Protein AF-A0A413Q4B6-F1 (afdb_monomer_lite)

pLDDT: mean 86.23, std 23.21, range [26.55, 98.88]

Radius of gyration: 36.58 Å; chains: 1; bounding box: 76×50×132 Å

InterPro domains:
  IPR048713 Choline-binding repeat [PF21540] (57-67)
  IPR048713 Choline-binding repeat [PF21540] (72-91)
  IPR048713 Choline-binding repeat [PF21540] (94-114)
  IPR048713 Choline-binding repeat [PF21540] (194-213)
  IPR048713 Choline-binding repeat [PF21540] (243-260)
  IPR048713 Choline-binding repeat [PF21540] (262-282)

Structure (mmCIF, N/CA/C/O backbone):
data_AF-A0A413Q4B6-F1
#
_entry.id   AF-A0A413Q4B6-F1
#
loop_
_atom_site.group_PDB
_atom_site.id
_atom_site.type_symbol
_atom_site.label_atom_id
_atom_site.label_alt_id
_atom_site.label_comp_id
_atom_site.label_asym_id
_atom_site.label_entity_id
_atom_site.label_seq_id
_atom_site.pdbx_PDB_ins_code
_atom_site.Cartn_x
_atom_site.Cartn_y
_atom_site.Cartn_z
_atom_site.occupancy
_atom_site.B_iso_or_equiv
_atom_site.auth_seq_id
_atom_site.auth_comp_id
_atom_site.auth_asym_id
_atom_site.auth_atom_id
_atom_site.pdbx_PDB_model_num
ATOM 1 N N . MET A 1 1 ? 44.414 25.202 -2.839 1.00 38.41 1 MET A N 1
ATOM 2 C CA . MET A 1 1 ? 43.078 25.818 -2.681 1.00 38.41 1 MET A CA 1
ATOM 3 C C . MET A 1 1 ? 42.497 26.031 -4.065 1.00 38.41 1 MET A C 1
ATOM 5 O O . MET A 1 1 ? 43.099 26.773 -4.817 1.00 38.41 1 MET A O 1
ATOM 9 N N . ASN A 1 2 ? 41.387 25.381 -4.414 1.00 27.25 2 ASN A N 1
ATOM 10 C CA . ASN A 1 2 ? 40.536 25.815 -5.526 1.00 27.25 2 ASN A CA 1
ATOM 11 C C . ASN A 1 2 ? 39.094 25.419 -5.197 1.00 27.25 2 ASN A C 1
ATOM 13 O O . ASN A 1 2 ? 38.769 24.238 -5.092 1.00 27.25 2 ASN A O 1
ATOM 17 N N . LYS A 1 3 ? 38.270 26.431 -4.914 1.00 31.22 3 LYS A N 1
ATOM 18 C CA . LYS A 1 3 ? 36.862 26.296 -4.532 1.00 31.22 3 LYS A CA 1
ATOM 19 C C . LYS A 1 3 ? 36.025 26.054 -5.790 1.00 31.22 3 LYS A C 1
ATOM 21 O O . LYS A 1 3 ? 36.149 26.801 -6.754 1.00 31.22 3 LYS A O 1
ATOM 2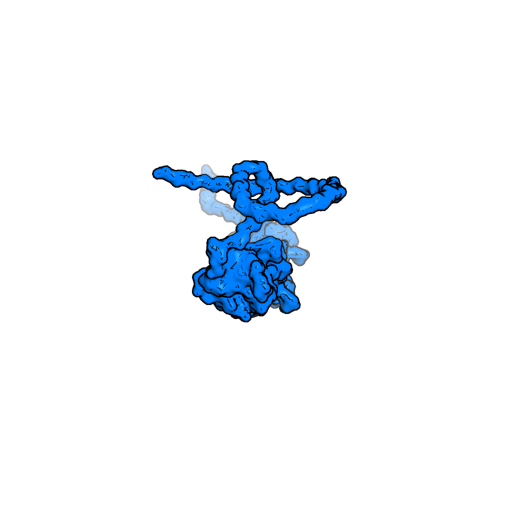6 N N . ARG A 1 4 ? 35.163 25.036 -5.761 1.00 29.28 4 ARG A N 1
ATOM 27 C CA . ARG A 1 4 ? 34.089 24.838 -6.744 1.00 29.28 4 ARG A CA 1
ATOM 28 C C . ARG A 1 4 ? 32.862 25.629 -6.295 1.00 29.28 4 ARG A C 1
ATOM 30 O O . ARG A 1 4 ? 32.462 25.501 -5.141 1.00 29.28 4 ARG A O 1
ATOM 37 N N . TRP A 1 5 ? 32.267 26.400 -7.199 1.00 28.38 5 TRP A N 1
ATOM 38 C CA . TRP A 1 5 ? 30.952 27.009 -7.003 1.00 28.38 5 TRP A CA 1
ATOM 39 C C . TRP A 1 5 ? 29.927 26.293 -7.882 1.00 28.38 5 TRP A C 1
ATOM 41 O O . TRP A 1 5 ? 30.201 25.992 -9.041 1.00 28.38 5 TRP A O 1
ATOM 51 N N . ILE A 1 6 ? 28.765 26.005 -7.299 1.00 32.56 6 ILE A N 1
ATOM 52 C CA . ILE A 1 6 ? 27.570 25.502 -7.979 1.00 32.56 6 ILE A CA 1
ATOM 53 C C . ILE A 1 6 ? 26.684 26.721 -8.237 1.00 32.56 6 ILE A C 1
ATOM 55 O O . ILE A 1 6 ? 26.381 27.451 -7.294 1.00 32.56 6 ILE A O 1
ATOM 59 N N . VAL A 1 7 ? 26.273 26.940 -9.486 1.00 27.36 7 VAL A N 1
ATOM 60 C CA . VAL A 1 7 ? 25.291 27.972 -9.847 1.00 27.36 7 VAL A CA 1
ATOM 61 C C . VAL A 1 7 ? 24.029 27.270 -10.337 1.00 27.36 7 VAL A C 1
ATOM 63 O O . VAL A 1 7 ? 24.079 26.482 -11.278 1.00 27.36 7 VAL A O 1
ATOM 66 N N . PHE A 1 8 ? 22.906 27.537 -9.671 1.00 27.73 8 PHE A N 1
ATOM 67 C CA . PHE A 1 8 ? 21.570 27.173 -10.135 1.00 27.73 8 PHE A CA 1
ATOM 68 C C . PHE A 1 8 ? 21.060 28.275 -11.066 1.00 27.73 8 PHE A C 1
ATOM 70 O O . PHE A 1 8 ? 21.105 29.446 -10.692 1.00 27.73 8 PHE A O 1
ATOM 77 N N . VAL A 1 9 ? 20.540 27.914 -12.241 1.00 27.69 9 VAL A N 1
ATOM 78 C CA . VAL A 1 9 ? 19.841 28.853 -13.129 1.00 27.69 9 VAL A CA 1
ATOM 79 C C . VAL A 1 9 ? 18.392 28.402 -13.282 1.00 27.69 9 VAL A C 1
ATOM 81 O O . VAL A 1 9 ? 18.112 27.268 -13.665 1.00 27.69 9 VAL A O 1
ATOM 84 N N . VAL A 1 10 ? 17.480 29.304 -12.926 1.00 27.55 10 VAL A N 1
ATOM 85 C CA . VAL A 1 10 ? 16.031 29.194 -13.118 1.00 27.55 10 VAL A CA 1
ATOM 86 C C . VAL A 1 10 ? 15.707 29.737 -14.509 1.00 27.55 10 VAL A C 1
ATOM 88 O O . VAL A 1 10 ? 16.114 30.850 -14.833 1.00 27.55 10 VAL A O 1
ATOM 91 N N . VAL A 1 11 ? 14.989 28.966 -15.329 1.00 30.55 11 VAL A N 1
ATOM 92 C CA . VAL A 1 11 ? 14.626 29.348 -16.704 1.00 30.55 11 VAL A CA 1
ATOM 93 C C . VAL A 1 11 ? 13.214 29.936 -16.731 1.00 30.55 11 VAL A C 1
ATOM 95 O O . VAL A 1 11 ? 12.270 29.299 -16.265 1.00 30.55 11 VAL A O 1
ATOM 98 N N . PHE A 1 12 ? 13.067 31.126 -17.317 1.00 26.55 12 PHE A N 1
ATOM 99 C CA . PHE A 1 12 ? 11.786 31.676 -17.770 1.00 26.55 12 PHE A CA 1
ATOM 100 C C . PHE A 1 12 ? 11.726 31.607 -19.300 1.00 26.55 12 PHE A C 1
ATOM 102 O O . PHE A 1 12 ? 12.703 31.936 -19.968 1.00 26.55 12 PHE A O 1
ATOM 109 N N . PHE A 1 13 ? 10.583 31.193 -19.850 1.00 29.48 13 PHE A N 1
ATOM 110 C CA . PHE A 1 13 ? 10.337 31.183 -21.293 1.00 29.48 13 PHE A CA 1
ATOM 111 C C . PHE A 1 13 ? 9.572 32.433 -21.722 1.00 29.48 13 PHE A C 1
ATOM 113 O O . PHE A 1 13 ? 8.545 32.761 -21.126 1.00 29.48 13 PHE A O 1
ATOM 120 N N . THR A 1 14 ? 10.004 33.042 -22.826 1.00 28.02 14 THR A N 1
ATOM 121 C CA . THR A 1 14 ? 9.194 33.992 -23.595 1.00 28.02 14 THR A CA 1
ATOM 122 C C . THR A 1 14 ? 9.121 33.504 -25.039 1.00 28.02 14 THR A C 1
ATOM 124 O O . THR A 1 14 ? 10.144 33.224 -25.658 1.00 28.02 14 THR A O 1
ATOM 127 N N . VAL A 1 15 ? 7.902 33.367 -25.561 1.00 32.03 15 VAL A N 1
ATOM 128 C CA . VAL A 1 15 ? 7.618 32.954 -26.944 1.00 32.03 15 VAL A CA 1
ATOM 129 C C . VAL A 1 15 ? 7.630 34.191 -27.840 1.00 32.03 15 VAL A C 1
ATOM 131 O O . VAL A 1 15 ? 6.957 35.169 -27.518 1.00 32.03 15 VAL A O 1
ATOM 134 N N . ILE A 1 16 ? 8.329 34.143 -28.978 1.00 30.88 16 ILE A N 1
ATOM 135 C CA . ILE A 1 16 ? 8.226 35.170 -30.027 1.00 30.88 16 ILE A CA 1
ATOM 136 C C . ILE A 1 16 ? 7.862 34.503 -31.363 1.00 30.88 16 ILE A C 1
ATOM 138 O O . ILE A 1 16 ? 8.467 33.512 -31.766 1.00 30.88 16 ILE A O 1
ATOM 142 N N . HIS A 1 17 ? 6.822 35.045 -32.006 1.00 28.20 17 HIS A N 1
ATOM 143 C CA . HIS A 1 17 ? 6.311 34.703 -33.339 1.00 28.20 17 HIS A CA 1
ATOM 144 C C . HIS A 1 17 ? 7.272 35.174 -34.448 1.00 28.20 17 HIS A C 1
ATOM 146 O O . HIS A 1 17 ? 7.808 36.277 -34.366 1.00 28.20 17 HIS A O 1
ATOM 152 N N . MET A 1 18 ? 7.446 34.366 -35.501 1.00 30.42 18 MET A N 1
ATOM 153 C CA . MET A 1 18 ? 8.197 34.729 -36.711 1.00 30.42 18 MET A CA 1
ATOM 154 C C . MET A 1 18 ? 7.274 35.327 -37.772 1.00 30.42 18 MET A C 1
ATOM 156 O O . MET A 1 18 ? 6.282 34.692 -38.116 1.00 30.42 18 MET A O 1
ATOM 160 N N . ASP A 1 19 ? 7.691 36.439 -38.383 1.00 30.66 19 ASP A N 1
ATOM 161 C CA . ASP A 1 19 ? 7.218 36.845 -39.707 1.00 30.66 19 ASP A CA 1
ATOM 162 C C . ASP A 1 19 ? 8.387 37.158 -40.659 1.00 30.66 19 ASP A C 1
ATOM 164 O O . ASP A 1 19 ? 9.203 38.046 -40.430 1.00 30.66 19 ASP A O 1
ATOM 168 N N . SER A 1 20 ? 8.408 36.368 -41.738 1.00 38.34 20 SER A N 1
ATOM 169 C CA . SER A 1 20 ? 8.881 36.583 -43.117 1.00 38.34 20 SER A CA 1
ATOM 170 C C . SER A 1 20 ? 10.172 37.362 -43.423 1.00 38.34 20 SER A C 1
ATOM 172 O O . SER A 1 20 ? 10.242 38.564 -43.197 1.00 38.34 20 SER A O 1
ATOM 174 N N . LEU A 1 21 ? 11.064 36.745 -44.218 1.00 30.12 21 LEU A N 1
ATOM 175 C CA . LEU A 1 21 ? 11.846 37.445 -45.251 1.00 30.12 21 LEU A CA 1
ATOM 176 C C . LEU A 1 21 ? 11.968 36.605 -46.542 1.00 30.12 21 LEU A C 1
ATOM 178 O O . LEU A 1 21 ? 12.197 35.398 -46.511 1.00 30.12 21 LEU A O 1
ATOM 182 N N . LYS A 1 22 ? 11.738 37.289 -47.673 1.00 34.69 22 LYS A N 1
ATOM 183 C CA . LYS A 1 22 ? 11.671 36.814 -49.069 1.00 34.69 22 LYS A CA 1
ATOM 184 C C . LYS A 1 22 ? 13.056 36.699 -49.732 1.00 34.69 22 LYS A C 1
ATOM 186 O O . LYS A 1 22 ? 13.999 37.377 -49.348 1.00 34.69 22 LYS A O 1
ATOM 191 N N . ALA A 1 23 ? 13.100 35.886 -50.790 1.00 38.19 23 ALA A N 1
ATOM 192 C CA . ALA A 1 23 ? 14.244 35.490 -51.618 1.00 38.19 23 ALA A CA 1
ATOM 193 C C . ALA A 1 23 ? 14.738 36.504 -52.684 1.00 38.19 23 ALA A C 1
ATOM 195 O O . ALA A 1 23 ? 13.943 37.301 -53.185 1.00 38.19 23 ALA A O 1
ATOM 196 N N . LYS A 1 24 ? 16.018 36.357 -53.093 1.00 30.56 24 LYS A N 1
ATOM 197 C CA . LYS A 1 24 ? 16.673 36.549 -54.430 1.00 30.56 24 LYS A CA 1
ATOM 198 C C . LYS A 1 24 ? 18.207 36.551 -54.207 1.00 30.56 24 LYS A C 1
ATOM 200 O O . LYS A 1 24 ? 18.614 37.113 -53.204 1.00 30.56 24 LYS A O 1
ATOM 205 N N . GLY A 1 25 ? 19.132 36.017 -55.010 1.00 28.17 25 GLY A N 1
ATOM 206 C CA . GLY A 1 25 ? 19.213 35.441 -56.360 1.00 28.17 25 GLY A CA 1
ATOM 207 C C . GLY A 1 25 ? 20.674 34.964 -56.604 1.00 28.17 25 GLY A C 1
ATOM 208 O O . GLY A 1 25 ? 21.496 35.059 -55.700 1.00 28.17 25 GLY A O 1
ATOM 209 N N . ASP A 1 26 ? 20.953 34.434 -57.795 1.00 29.06 26 ASP A N 1
ATOM 210 C CA . ASP A 1 26 ? 22.011 33.474 -58.185 1.00 29.06 26 ASP A CA 1
ATOM 211 C C . ASP A 1 26 ? 23.521 33.764 -57.956 1.00 29.06 26 ASP A C 1
ATOM 213 O O . ASP A 1 26 ? 23.992 34.890 -58.093 1.00 29.06 26 ASP A O 1
ATOM 217 N N . CYS A 1 27 ? 24.257 32.640 -57.844 1.00 28.52 27 CYS A N 1
ATOM 218 C CA . CYS A 1 27 ? 25.505 32.247 -58.543 1.00 28.52 27 CYS A CA 1
ATOM 219 C C . CYS A 1 27 ? 26.802 32.012 -57.723 1.00 28.52 27 CYS A C 1
ATOM 221 O O . CYS A 1 27 ? 27.195 32.807 -56.880 1.00 28.52 27 CYS A O 1
ATOM 223 N N . GLU A 1 28 ? 27.463 30.908 -58.105 1.00 28.94 28 GLU A N 1
ATOM 224 C CA . GLU A 1 28 ? 28.818 30.398 -57.806 1.00 28.94 28 GLU A CA 1
ATOM 225 C C . GLU A 1 28 ? 29.079 29.637 -56.486 1.00 28.94 28 GLU A C 1
ATOM 227 O O . GLU A 1 28 ? 29.321 30.177 -55.410 1.00 28.94 28 GLU A O 1
ATOM 232 N N . GLN A 1 29 ? 29.115 28.303 -56.626 1.00 39.78 29 GLN A N 1
ATOM 233 C CA . GLN A 1 29 ? 29.762 27.377 -55.700 1.00 39.78 29 GLN A CA 1
ATOM 234 C C . GLN A 1 29 ? 31.286 27.525 -55.791 1.00 39.78 29 GLN A C 1
ATOM 236 O O . GLN A 1 29 ? 31.904 27.036 -56.734 1.00 39.78 29 GLN A O 1
ATOM 241 N N . GLN A 1 30 ? 31.899 28.090 -54.754 1.00 29.19 30 GLN A N 1
ATOM 242 C CA . GLN A 1 30 ? 33.293 27.809 -54.415 1.00 29.19 30 GLN A CA 1
ATOM 243 C C . GLN A 1 30 ? 33.470 27.936 -52.896 1.00 29.19 30 GLN A C 1
ATOM 245 O O . GLN A 1 30 ? 33.759 29.004 -52.365 1.00 29.19 30 GLN A O 1
ATOM 250 N N . VAL A 1 31 ? 33.232 26.840 -52.166 1.00 27.14 31 VAL A N 1
ATOM 251 C CA . VAL A 1 31 ? 33.449 26.798 -50.712 1.00 27.14 31 VAL A CA 1
ATOM 252 C C . VAL A 1 31 ? 34.928 26.526 -50.459 1.00 27.14 31 VAL A C 1
ATOM 254 O O . VAL A 1 31 ? 35.386 25.385 -50.502 1.00 27.14 31 VAL A O 1
ATOM 257 N N . ILE A 1 32 ? 35.675 27.602 -50.219 1.00 28.91 32 ILE A N 1
ATOM 258 C CA . ILE A 1 32 ? 36.987 27.557 -49.577 1.00 28.91 32 ILE A CA 1
ATOM 259 C C . ILE A 1 32 ? 36.748 27.321 -48.081 1.00 28.91 32 ILE A C 1
ATOM 261 O O . ILE A 1 32 ? 36.033 28.071 -47.418 1.00 28.91 32 ILE A O 1
ATOM 265 N N . LEU A 1 33 ? 37.332 26.238 -47.570 1.00 41.84 33 LEU A N 1
ATOM 266 C CA . LEU A 1 33 ? 37.458 25.935 -46.149 1.00 41.84 33 LEU A CA 1
ATOM 267 C C . LEU A 1 33 ? 38.448 26.929 -45.532 1.00 41.84 33 LEU A C 1
ATOM 269 O O . LEU A 1 33 ? 39.654 26.707 -45.583 1.00 41.84 33 LEU A O 1
ATOM 273 N N . GLU A 1 34 ? 37.946 28.005 -44.932 1.00 31.77 34 GLU A N 1
ATOM 274 C CA . GLU A 1 34 ? 38.739 28.832 -44.025 1.00 31.77 34 GLU A CA 1
ATOM 275 C C . GLU A 1 34 ? 38.007 29.059 -42.702 1.00 31.77 34 GLU A C 1
ATOM 277 O O . GLU A 1 34 ? 36.842 29.444 -42.624 1.00 31.77 34 GLU A O 1
ATOM 282 N N . SER A 1 35 ? 38.751 28.754 -41.644 1.00 45.75 35 SER A N 1
ATOM 283 C CA . SER A 1 35 ? 38.453 28.940 -40.232 1.00 45.75 35 SER A CA 1
ATOM 284 C C . SER A 1 35 ? 37.822 30.298 -39.913 1.00 45.75 35 SER A C 1
ATOM 286 O O . SER A 1 35 ? 38.453 31.333 -40.131 1.00 45.75 35 SER A O 1
ATOM 288 N N . VAL A 1 36 ? 36.653 30.300 -39.267 1.00 31.02 36 VAL A N 1
ATOM 289 C CA . VAL A 1 36 ? 36.089 31.508 -38.650 1.00 31.02 36 VAL A CA 1
ATOM 290 C C . VAL A 1 36 ? 36.097 31.366 -37.130 1.00 31.02 36 VAL A C 1
ATOM 292 O O . VAL A 1 36 ? 35.533 30.438 -36.553 1.00 31.02 36 VAL A O 1
ATOM 295 N N . ARG A 1 37 ? 36.809 32.308 -36.502 1.00 33.41 37 ARG A N 1
ATOM 296 C CA . ARG A 1 37 ? 36.903 32.538 -35.059 1.00 33.41 37 ARG A CA 1
ATOM 297 C C . ARG A 1 37 ? 35.543 32.907 -34.467 1.00 33.41 37 ARG A C 1
ATOM 299 O O . ARG A 1 37 ? 34.792 33.679 -35.051 1.00 33.41 37 ARG A O 1
ATOM 306 N N . TYR A 1 38 ? 35.324 32.435 -33.244 1.00 42.84 38 TYR A N 1
ATOM 307 C CA . TYR A 1 38 ? 34.254 32.853 -32.345 1.00 42.84 38 TYR A CA 1
ATOM 308 C C . TYR A 1 38 ? 34.230 34.370 -32.115 1.00 42.84 38 TYR A C 1
ATOM 310 O O . TYR A 1 38 ? 35.221 34.954 -31.673 1.00 42.84 38 TYR A O 1
ATOM 318 N N . SER A 1 39 ? 33.051 34.966 -32.274 1.00 34.03 39 SER A N 1
ATOM 319 C CA . SER A 1 39 ? 32.640 36.153 -31.522 1.00 34.03 39 SER A CA 1
ATOM 320 C C . SER A 1 39 ? 31.114 36.220 -31.472 1.00 34.03 39 SER A C 1
ATOM 322 O O . SER A 1 39 ? 30.487 36.413 -32.507 1.00 34.03 39 SER A O 1
ATOM 324 N N . TYR A 1 40 ? 30.565 36.045 -30.264 1.00 41.25 40 TYR A N 1
ATOM 325 C CA . TYR A 1 40 ? 29.216 36.428 -29.826 1.00 41.25 40 TYR A CA 1
ATOM 326 C C . TYR A 1 40 ? 28.066 36.200 -30.820 1.00 41.25 40 TYR A C 1
ATOM 328 O O . TYR A 1 40 ? 27.727 37.105 -31.575 1.00 41.25 40 TYR A O 1
ATOM 336 N N . MET A 1 41 ? 27.403 35.042 -30.727 1.00 34.75 41 MET A N 1
ATOM 337 C CA . MET A 1 41 ? 25.995 34.884 -31.109 1.00 34.75 41 MET A CA 1
ATOM 338 C C . MET A 1 41 ? 25.292 33.985 -30.091 1.00 34.75 41 MET A C 1
ATOM 340 O O . MET A 1 41 ? 25.750 32.878 -29.809 1.00 34.75 41 MET A O 1
ATOM 344 N N . ASP A 1 42 ? 24.216 34.514 -29.522 1.00 40.19 42 ASP A N 1
ATOM 345 C CA . ASP A 1 42 ? 23.322 33.851 -28.583 1.00 40.19 42 ASP A CA 1
ATOM 346 C C . ASP A 1 42 ? 22.682 32.594 -29.213 1.00 40.19 42 ASP A C 1
ATOM 348 O O . ASP A 1 42 ? 22.306 32.594 -30.384 1.00 40.19 42 ASP A O 1
ATOM 352 N N . ASP A 1 43 ? 22.584 31.520 -28.426 1.00 44.44 43 ASP A N 1
ATOM 353 C CA . ASP A 1 43 ? 21.666 30.380 -28.575 1.00 44.44 43 ASP A CA 1
ATOM 354 C C . ASP A 1 43 ? 21.452 29.774 -29.981 1.00 44.44 43 ASP A C 1
ATOM 356 O O . ASP A 1 43 ? 20.325 29.528 -30.416 1.00 44.44 43 ASP A O 1
ATOM 360 N N . ILE A 1 44 ? 22.535 29.400 -30.667 1.00 44.56 44 ILE A N 1
ATOM 361 C CA . ILE A 1 44 ? 22.477 28.345 -31.691 1.00 44.56 44 ILE A CA 1
ATOM 362 C C . ILE A 1 44 ? 22.891 27.029 -31.031 1.00 44.56 44 ILE A C 1
ATOM 364 O O . ILE A 1 44 ? 24.009 26.902 -30.536 1.00 44.56 44 ILE A O 1
ATOM 368 N N . ASN A 1 45 ? 22.001 26.031 -31.048 1.00 47.47 45 ASN A N 1
ATOM 369 C CA . ASN A 1 45 ? 22.343 24.632 -30.776 1.00 47.47 45 ASN A CA 1
ATOM 370 C C . ASN A 1 45 ? 23.398 24.172 -31.794 1.00 47.47 45 ASN A C 1
ATOM 372 O O . ASN A 1 45 ? 23.061 23.634 -32.850 1.00 47.47 45 ASN A O 1
ATOM 376 N N . VAL A 1 46 ? 24.678 24.403 -31.505 1.00 51.00 46 VAL A N 1
ATOM 377 C CA . VAL A 1 46 ? 25.775 23.803 -32.260 1.00 51.00 46 VAL A CA 1
ATOM 378 C C . VAL A 1 46 ? 25.750 22.319 -31.919 1.00 51.00 46 VAL A C 1
ATOM 380 O O . VAL A 1 46 ? 26.200 21.909 -30.853 1.00 51.00 46 VAL A O 1
ATOM 383 N N . ILE A 1 47 ? 25.143 21.519 -32.797 1.00 58.62 47 ILE A N 1
ATOM 384 C CA . ILE A 1 47 ? 25.235 20.061 -32.740 1.00 58.62 47 ILE A CA 1
ATOM 385 C C . ILE A 1 47 ? 26.722 19.740 -32.852 1.00 58.62 47 ILE A C 1
ATOM 387 O O . ILE A 1 47 ? 27.331 19.988 -33.894 1.00 58.62 47 ILE A O 1
ATOM 391 N N . ASP A 1 48 ? 27.314 19.238 -31.772 1.00 70.69 48 ASP A N 1
ATOM 392 C CA . ASP A 1 48 ? 28.665 18.700 -31.819 1.00 70.69 48 ASP A CA 1
ATOM 393 C C . ASP A 1 48 ? 28.625 17.426 -32.665 1.00 70.69 48 ASP A C 1
ATOM 395 O O . ASP A 1 48 ? 28.265 16.348 -32.200 1.00 70.69 48 ASP A O 1
ATOM 399 N N . ILE A 1 49 ? 28.938 17.569 -33.951 1.00 74.38 49 ILE A N 1
ATOM 400 C CA . ILE A 1 49 ? 28.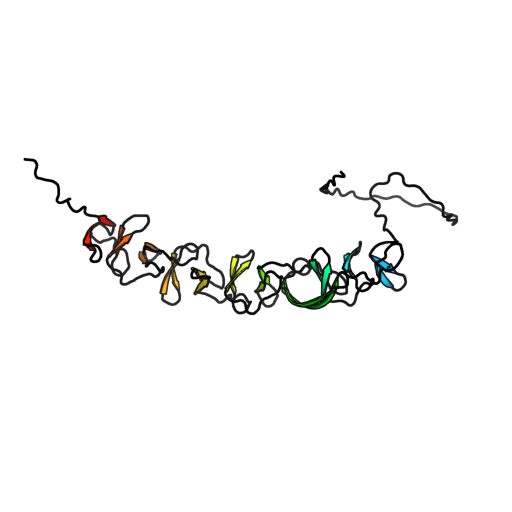888 16.480 -34.934 1.00 74.38 49 ILE A CA 1
ATOM 401 C C . ILE A 1 49 ? 29.925 15.382 -34.667 1.00 74.38 49 ILE A C 1
ATOM 403 O O . ILE A 1 49 ? 29.910 14.364 -35.354 1.00 74.38 49 ILE A O 1
ATOM 407 N N . ASN A 1 50 ? 30.818 15.575 -33.694 1.00 84.75 50 ASN A N 1
ATOM 408 C CA . ASN A 1 50 ? 31.854 14.613 -33.342 1.00 84.75 50 ASN A CA 1
ATOM 409 C C . ASN A 1 50 ? 31.577 13.891 -32.019 1.00 84.75 50 ASN A C 1
ATOM 411 O O . ASN A 1 50 ? 32.288 12.932 -31.715 1.00 84.75 50 ASN A O 1
ATOM 415 N N . ASN A 1 51 ? 30.575 14.317 -31.240 1.00 90.88 51 ASN A N 1
ATOM 416 C CA . ASN A 1 51 ? 30.298 13.762 -29.919 1.00 90.88 51 ASN A CA 1
ATOM 417 C C . ASN A 1 51 ? 28.809 13.478 -29.693 1.00 90.88 51 ASN A C 1
ATOM 419 O O . ASN A 1 51 ? 27.927 14.237 -30.087 1.00 90.88 51 ASN A O 1
ATOM 423 N N . GLY A 1 52 ? 28.529 12.396 -28.970 1.00 92.69 52 GLY A N 1
ATOM 424 C CA . GLY A 1 52 ? 27.176 12.020 -28.575 1.00 92.69 52 GLY A CA 1
ATOM 425 C C . GLY A 1 52 ? 26.469 11.114 -29.581 1.00 92.69 52 GLY A C 1
ATOM 426 O O . GLY A 1 52 ? 27.090 10.466 -30.421 1.00 92.69 52 GLY A O 1
ATOM 427 N N . LEU A 1 53 ? 25.145 11.011 -29.441 1.00 95.38 53 LEU A N 1
ATOM 428 C CA . LEU A 1 53 ? 24.327 10.071 -30.203 1.00 95.38 53 LEU A CA 1
ATOM 429 C C . LEU A 1 53 ? 23.875 10.659 -31.550 1.00 95.38 53 LEU A C 1
ATOM 431 O O . LEU A 1 53 ? 22.957 11.487 -31.592 1.00 95.38 53 LEU A O 1
ATOM 435 N N . LEU A 1 54 ? 24.461 10.168 -32.644 1.00 93.25 54 LEU A N 1
ATOM 436 C CA . LEU A 1 54 ? 24.283 10.705 -33.996 1.00 93.25 54 LEU A CA 1
ATOM 437 C C . LEU A 1 54 ? 23.869 9.617 -35.008 1.00 93.25 54 LEU A C 1
ATOM 439 O O . LEU A 1 54 ? 24.303 8.467 -34.888 1.00 93.25 54 LEU A O 1
ATOM 443 N N . PRO A 1 55 ? 23.039 9.954 -36.016 1.00 92.50 55 PRO A N 1
ATOM 444 C CA . PRO A 1 55 ? 22.746 9.058 -37.130 1.00 92.50 55 PRO A CA 1
ATOM 445 C C . PRO A 1 55 ? 23.960 8.901 -38.056 1.00 92.50 55 PRO A C 1
ATOM 447 O O . PRO A 1 55 ? 24.697 9.855 -38.294 1.00 92.50 55 PRO A O 1
ATOM 450 N N . ALA A 1 56 ? 24.117 7.715 -38.634 1.00 91.94 56 ALA A N 1
ATOM 451 C CA . ALA A 1 56 ? 25.115 7.409 -39.650 1.00 91.94 56 ALA A CA 1
ATOM 452 C C . ALA A 1 56 ? 24.460 7.048 -40.995 1.00 91.94 56 ALA A C 1
ATOM 454 O O . ALA A 1 56 ? 23.270 6.737 -41.084 1.00 91.94 56 ALA A O 1
ATOM 455 N N . ASN A 1 57 ? 25.264 7.067 -42.062 1.00 91.56 57 ASN A N 1
ATOM 456 C CA . ASN A 1 57 ? 24.814 6.815 -43.440 1.00 91.56 57 ASN A CA 1
ATOM 457 C C . ASN A 1 57 ? 24.294 5.386 -43.674 1.00 91.56 57 ASN A C 1
ATOM 459 O O . ASN A 1 57 ? 23.627 5.130 -44.672 1.00 91.56 57 ASN A O 1
ATOM 463 N N . ASP A 1 58 ? 24.594 4.456 -42.768 1.00 93.38 58 ASP A N 1
ATOM 464 C CA . ASP A 1 58 ? 24.121 3.070 -42.801 1.00 93.38 58 ASP A CA 1
ATOM 465 C C . ASP A 1 58 ? 22.704 2.900 -42.211 1.00 93.38 58 ASP A C 1
ATOM 467 O O . ASP A 1 58 ? 22.212 1.778 -42.088 1.00 93.38 58 ASP A O 1
ATOM 471 N N . GLY A 1 59 ? 22.056 4.004 -41.820 1.00 90.56 59 GLY A N 1
ATOM 472 C CA . GLY A 1 59 ? 20.728 4.015 -41.210 1.00 90.56 59 GLY A CA 1
ATOM 473 C C . GLY A 1 59 ? 20.713 3.667 -39.718 1.00 90.56 59 GLY A C 1
ATOM 474 O O . GLY A 1 59 ? 19.640 3.642 -39.117 1.00 90.56 59 GLY A O 1
ATOM 475 N N . ASN A 1 60 ? 21.871 3.418 -39.100 1.00 95.81 60 ASN A N 1
ATOM 476 C CA . ASN A 1 60 ? 21.999 3.193 -37.662 1.00 95.81 60 ASN A CA 1
ATOM 477 C C . ASN A 1 60 ? 22.390 4.478 -36.933 1.00 95.81 60 ASN A C 1
ATOM 479 O O . ASN A 1 60 ? 22.825 5.455 -37.538 1.00 95.81 60 ASN A O 1
ATOM 483 N N . TRP A 1 61 ? 22.209 4.489 -35.614 1.00 96.81 61 TRP A N 1
ATOM 484 C CA . TRP A 1 61 ? 22.653 5.587 -34.759 1.00 96.81 61 TRP A CA 1
ATOM 485 C C . TRP A 1 61 ? 23.738 5.077 -33.818 1.00 96.81 61 TRP A C 1
ATOM 487 O O . TRP A 1 61 ? 23.572 4.011 -33.213 1.00 96.81 61 TRP A O 1
ATOM 497 N N . TYR A 1 62 ? 24.820 5.842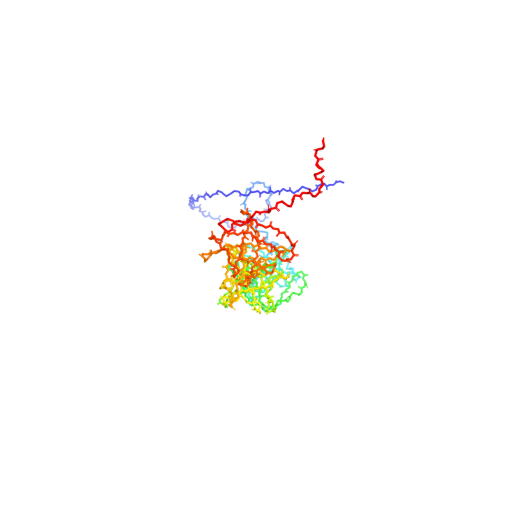 -33.698 1.00 97.44 62 TYR A N 1
ATOM 498 C CA . TYR A 1 62 ? 25.990 5.487 -32.902 1.00 97.44 62 TYR A CA 1
ATOM 499 C C . TYR A 1 62 ? 26.349 6.585 -31.907 1.00 97.44 62 TYR A C 1
ATOM 501 O O . TYR A 1 62 ? 26.051 7.760 -32.122 1.00 97.44 62 TYR A O 1
ATOM 509 N N . TYR A 1 63 ? 26.993 6.188 -30.813 1.00 97.19 63 TYR A N 1
ATOM 510 C CA . TYR A 1 63 ? 27.564 7.112 -29.844 1.00 97.19 63 TYR A CA 1
ATOM 511 C C . TYR A 1 63 ? 29.024 7.410 -30.201 1.00 97.19 63 TYR A C 1
ATOM 513 O O . TYR A 1 63 ? 29.859 6.502 -30.203 1.00 97.19 63 TYR A O 1
ATOM 521 N N . TYR A 1 64 ? 29.319 8.672 -30.511 1.00 96.12 64 TYR A N 1
ATOM 522 C CA . TYR A 1 64 ? 30.643 9.140 -30.911 1.00 96.12 64 TYR A CA 1
ATOM 523 C C . TYR A 1 64 ? 31.371 9.850 -29.764 1.00 96.12 64 TYR A C 1
ATOM 525 O O . TYR A 1 64 ? 30.755 10.561 -28.967 1.00 96.12 64 TYR A O 1
ATOM 533 N N . VAL A 1 65 ? 32.690 9.667 -29.711 1.00 95.44 65 VAL A N 1
ATOM 534 C CA . VAL A 1 65 ? 33.637 10.421 -28.884 1.00 95.44 65 VAL A CA 1
ATOM 535 C C . VAL A 1 65 ? 34.801 10.832 -29.782 1.00 95.44 65 VAL A C 1
ATOM 537 O O . VAL A 1 65 ? 35.460 9.974 -30.375 1.00 95.44 65 VAL A O 1
ATOM 540 N N . ASP A 1 66 ? 35.025 12.137 -29.924 1.00 93.31 66 ASP A N 1
ATOM 541 C CA . ASP A 1 66 ? 36.058 12.719 -30.790 1.00 93.31 66 ASP A CA 1
ATOM 542 C C . ASP A 1 66 ? 36.032 12.145 -32.225 1.00 93.31 66 ASP A C 1
ATOM 544 O O . ASP A 1 66 ? 37.059 11.784 -32.805 1.00 93.31 66 ASP A O 1
ATOM 548 N N . GLY A 1 67 ? 34.827 11.999 -32.789 1.00 91.38 67 GLY A N 1
ATOM 549 C CA . GLY A 1 67 ? 34.595 11.503 -34.150 1.00 91.38 67 GLY A CA 1
ATOM 550 C C . GLY A 1 67 ? 34.699 9.981 -34.322 1.00 91.38 67 GLY A C 1
ATOM 551 O O . GLY A 1 67 ? 34.467 9.480 -35.422 1.00 91.38 67 GLY A O 1
ATOM 552 N N . ASN A 1 68 ? 34.994 9.224 -33.260 1.00 95.00 68 ASN A N 1
ATOM 553 C CA . ASN A 1 68 ? 35.085 7.761 -33.286 1.00 95.00 68 ASN A CA 1
ATOM 554 C C . ASN A 1 68 ? 33.922 7.114 -32.525 1.00 95.00 68 ASN A C 1
ATOM 556 O O . ASN A 1 68 ? 33.482 7.635 -31.507 1.00 95.00 68 ASN A O 1
ATOM 560 N N . ILE A 1 69 ? 33.438 5.956 -32.987 1.00 96.69 69 ILE A N 1
ATOM 561 C CA . ILE A 1 69 ? 32.389 5.204 -32.279 1.00 96.69 69 ILE A CA 1
ATOM 562 C C . ILE A 1 69 ? 32.967 4.614 -30.988 1.00 96.69 69 ILE A C 1
ATOM 564 O O . ILE A 1 69 ? 33.944 3.861 -31.031 1.00 96.69 69 ILE A O 1
ATOM 568 N N . ASP A 1 70 ? 32.328 4.886 -29.852 1.00 97.44 70 ASP A N 1
ATOM 569 C CA . ASP A 1 70 ? 32.655 4.229 -28.585 1.00 97.44 70 ASP A CA 1
ATOM 570 C C . ASP A 1 70 ? 31.882 2.908 -28.445 1.00 97.44 70 ASP A C 1
ATOM 572 O O . ASP A 1 70 ? 30.773 2.849 -27.913 1.00 97.44 70 ASP A O 1
ATOM 576 N N . TYR A 1 71 ? 32.493 1.811 -28.897 1.00 96.31 71 TYR A N 1
ATOM 577 C CA . TYR A 1 71 ? 31.920 0.462 -28.803 1.00 96.31 71 TYR A CA 1
ATOM 578 C C . TYR A 1 71 ? 31.791 -0.079 -27.368 1.00 96.31 71 TYR A C 1
ATOM 580 O O . TYR A 1 71 ? 31.172 -1.125 -27.158 1.00 96.31 71 TYR A O 1
ATOM 588 N N . ASN A 1 72 ? 32.350 0.606 -26.367 1.00 96.56 72 ASN A N 1
ATOM 589 C CA . ASN A 1 72 ? 32.168 0.253 -24.960 1.00 96.56 72 ASN A CA 1
ATOM 590 C C . ASN A 1 72 ? 30.994 1.010 -24.320 1.00 96.56 72 ASN A C 1
ATOM 592 O O . ASN A 1 72 ? 30.599 0.693 -23.190 1.00 96.56 72 ASN A O 1
ATOM 596 N N . PHE A 1 73 ? 30.399 1.969 -25.037 1.00 96.94 73 PHE A N 1
ATOM 597 C CA . PHE A 1 73 ? 29.291 2.767 -24.538 1.00 96.94 73 PHE A CA 1
ATOM 598 C C . PHE A 1 73 ? 28.010 1.934 -24.412 1.00 96.94 73 PHE A C 1
ATOM 600 O O . PHE A 1 73 ? 27.536 1.316 -25.368 1.00 96.94 73 PHE A O 1
ATOM 607 N N . ASN A 1 74 ? 27.451 1.917 -23.201 1.00 97.94 74 ASN A N 1
ATOM 608 C CA . ASN A 1 74 ? 26.219 1.215 -22.855 1.00 97.94 74 ASN A CA 1
ATOM 609 C C . ASN A 1 74 ? 25.427 2.082 -21.876 1.00 97.94 74 ASN A C 1
ATOM 611 O O . ASN A 1 74 ? 25.816 2.184 -20.705 1.00 97.94 74 ASN A O 1
ATOM 615 N N . ASP A 1 75 ? 24.368 2.727 -22.356 1.00 98.06 75 ASP A N 1
ATOM 616 C CA . ASP A 1 75 ? 23.589 3.688 -21.574 1.00 98.06 75 ASP A CA 1
ATOM 617 C C . ASP A 1 75 ? 22.216 3.962 -22.216 1.00 98.06 75 ASP A C 1
ATOM 619 O O . ASP A 1 75 ? 21.956 3.594 -23.364 1.00 98.06 75 ASP A O 1
ATOM 623 N N . VAL A 1 76 ? 21.339 4.647 -21.483 1.00 98.44 76 VAL A N 1
ATOM 624 C CA . VAL A 1 76 ? 20.189 5.359 -22.055 1.00 98.44 76 VAL A CA 1
ATOM 625 C C . VAL A 1 76 ? 20.564 6.831 -22.173 1.00 98.44 76 VAL A C 1
ATOM 627 O O . VAL A 1 76 ? 20.684 7.524 -21.160 1.00 98.44 76 VAL A O 1
ATOM 630 N N . VAL A 1 77 ? 20.730 7.313 -23.403 1.00 97.31 77 VAL A N 1
ATOM 631 C CA . VAL A 1 77 ? 21.253 8.657 -23.688 1.00 97.31 77 VAL A CA 1
ATOM 632 C C . VAL A 1 77 ? 20.279 9.480 -24.517 1.00 97.31 77 VAL A C 1
ATOM 634 O O . VAL A 1 77 ? 19.518 8.944 -25.324 1.00 97.31 77 VAL A O 1
ATOM 637 N N . GLU A 1 78 ? 20.286 10.790 -24.294 1.00 94.94 78 GLU A N 1
ATOM 638 C CA . GLU A 1 78 ? 19.418 11.727 -24.990 1.00 94.94 78 GLU A CA 1
ATOM 639 C C . GLU A 1 78 ? 20.060 12.331 -26.235 1.00 94.94 78 GLU A C 1
ATOM 641 O O . GLU A 1 78 ? 21.268 12.546 -26.308 1.00 94.94 78 GLU A O 1
ATOM 646 N N . ASN A 1 79 ? 19.215 12.631 -27.212 1.00 90.31 79 ASN A N 1
ATOM 647 C CA . ASN A 1 79 ? 19.503 13.547 -28.303 1.00 90.31 79 ASN A CA 1
ATOM 648 C C . ASN A 1 79 ? 18.229 14.366 -28.613 1.00 90.31 79 ASN A C 1
ATOM 650 O O . ASN A 1 79 ? 17.189 14.131 -27.986 1.00 90.31 79 ASN A O 1
ATOM 654 N N . PRO A 1 80 ? 18.248 15.300 -29.583 1.00 90.19 80 PRO A N 1
ATOM 655 C CA . PRO A 1 80 ? 17.077 16.125 -29.905 1.00 90.19 80 PRO A CA 1
ATOM 656 C C . PRO A 1 80 ? 15.800 15.346 -30.271 1.00 90.19 80 PRO A C 1
ATOM 658 O O . PRO A 1 80 ? 14.706 15.903 -30.235 1.00 90.19 80 PRO A O 1
ATOM 661 N N . TYR A 1 81 ? 15.910 14.056 -30.609 1.00 89.81 81 TYR A N 1
ATOM 662 C CA . TYR A 1 81 ? 14.785 13.201 -30.993 1.00 89.81 81 TYR A CA 1
ATOM 663 C C . TYR A 1 81 ? 14.235 12.347 -29.837 1.00 89.81 81 TYR A C 1
ATOM 665 O O . TYR A 1 81 ? 13.212 11.667 -29.999 1.00 89.81 81 TYR A O 1
ATOM 673 N N . GLY A 1 82 ? 14.887 12.363 -28.673 1.00 94.81 82 GLY A N 1
ATOM 674 C CA . GLY A 1 82 ? 14.467 11.666 -27.461 1.00 94.81 82 GLY A CA 1
ATOM 675 C C . GLY A 1 82 ? 15.593 10.874 -26.804 1.00 94.81 82 GLY A C 1
ATOM 676 O O . GLY A 1 82 ? 16.768 11.079 -27.085 1.00 94.81 82 GLY A O 1
ATOM 677 N N . TRP A 1 83 ? 15.216 9.974 -25.897 1.00 98.19 83 TRP A N 1
ATOM 678 C CA . TRP A 1 83 ? 16.154 9.137 -25.151 1.00 98.19 83 TRP A CA 1
ATOM 679 C C . TRP A 1 83 ? 16.168 7.728 -25.730 1.00 98.19 83 TRP A C 1
ATOM 681 O O . TRP A 1 83 ? 15.105 7.136 -25.935 1.00 98.19 83 TRP A O 1
ATOM 691 N N . TRP A 1 84 ? 17.359 7.192 -25.972 1.00 98.56 84 TRP A N 1
ATOM 692 C CA . TRP A 1 84 ? 17.558 5.946 -26.703 1.00 98.56 84 TRP A CA 1
ATOM 693 C C . TRP A 1 84 ? 18.464 5.002 -25.932 1.00 98.56 84 TRP A C 1
ATOM 695 O O . TRP A 1 84 ? 19.449 5.426 -25.329 1.00 98.56 84 TRP A O 1
ATOM 705 N N . TYR A 1 85 ? 18.132 3.714 -25.966 1.00 98.69 85 TYR A N 1
ATOM 706 C CA . TYR A 1 85 ? 18.996 2.675 -25.434 1.00 98.69 85 TYR A CA 1
ATOM 707 C C . TYR A 1 85 ? 20.117 2.362 -26.428 1.00 98.69 85 TYR A C 1
ATOM 709 O O . TYR A 1 85 ? 19.862 1.935 -27.560 1.00 98.69 85 TYR A O 1
ATOM 717 N N . VAL A 1 86 ? 21.352 2.576 -25.982 1.00 98.50 86 VAL A N 1
ATOM 718 C CA . VAL A 1 86 ? 22.578 2.300 -26.724 1.00 98.50 86 VAL A CA 1
ATOM 719 C C . VAL A 1 86 ? 23.292 1.124 -26.072 1.00 98.50 86 VAL A C 1
ATOM 721 O O . VAL A 1 86 ? 23.526 1.113 -24.863 1.00 98.50 86 VAL A O 1
ATOM 724 N N . GLU A 1 87 ? 23.655 0.143 -26.887 1.00 98.12 87 GLU A N 1
ATOM 725 C CA . GLU A 1 87 ? 24.419 -1.033 -26.488 1.00 98.12 87 GLU A CA 1
ATOM 726 C C . GLU A 1 87 ? 25.584 -1.210 -27.457 1.00 98.12 87 GLU A C 1
ATOM 728 O O . GLU A 1 87 ? 25.403 -1.151 -28.674 1.00 98.12 87 GLU A O 1
ATOM 733 N N . HIS A 1 88 ? 26.785 -1.404 -26.918 1.00 96.88 88 HIS A N 1
ATOM 734 C CA . HIS A 1 88 ? 28.019 -1.481 -27.702 1.00 96.88 88 HIS A CA 1
ATOM 735 C C . HIS A 1 88 ? 28.191 -0.316 -28.695 1.00 96.88 88 HIS A C 1
ATOM 737 O O . HIS A 1 88 ? 28.546 -0.512 -29.858 1.00 96.88 88 HIS A O 1
ATOM 743 N N . GLY A 1 89 ? 27.880 0.904 -28.250 1.00 97.38 89 GLY A N 1
ATOM 744 C CA . GLY A 1 89 ? 27.982 2.117 -29.061 1.00 97.38 89 GLY A CA 1
ATOM 745 C C . GLY A 1 89 ? 26.891 2.299 -30.117 1.00 97.38 89 GLY A C 1
ATOM 746 O O . GLY A 1 89 ? 26.914 3.314 -30.804 1.00 97.38 89 GLY A O 1
ATOM 747 N N . LYS A 1 90 ? 25.924 1.378 -30.252 1.00 98.19 90 LYS A N 1
ATOM 748 C CA . LYS A 1 90 ? 24.855 1.415 -31.265 1.00 98.19 90 LYS A CA 1
ATOM 749 C C . LYS A 1 90 ? 23.456 1.428 -30.639 1.00 98.19 90 LYS A C 1
ATOM 751 O O . LYS A 1 90 ? 23.189 0.704 -29.682 1.00 98.19 90 LYS A O 1
ATOM 756 N N . VAL A 1 91 ? 22.526 2.208 -31.196 1.00 98.50 91 VAL A N 1
ATOM 757 C CA . VAL A 1 91 ? 21.114 2.179 -30.766 1.00 98.50 91 VAL A CA 1
ATOM 758 C C . VAL A 1 91 ? 20.474 0.834 -31.086 1.00 98.50 91 VAL A C 1
ATOM 760 O O . VAL A 1 91 ? 20.553 0.328 -32.208 1.00 98.50 91 VAL A O 1
ATOM 763 N N . ARG A 1 92 ? 19.772 0.280 -30.099 1.00 98.31 92 ARG A N 1
ATOM 764 C CA . ARG A 1 92 ? 19.023 -0.974 -30.217 1.00 98.31 92 ARG A CA 1
ATOM 765 C C . ARG A 1 92 ? 17.551 -0.716 -30.529 1.00 98.31 92 ARG A C 1
ATOM 767 O O . ARG A 1 92 ? 16.703 -0.822 -29.647 1.00 98.31 92 ARG A O 1
ATOM 774 N N . PHE A 1 93 ? 17.226 -0.383 -31.780 1.00 97.12 93 PHE A N 1
ATOM 775 C CA . PHE A 1 93 ? 15.840 -0.112 -32.213 1.00 97.12 93 PHE A CA 1
ATOM 776 C C . PHE A 1 93 ? 14.880 -1.304 -32.043 1.00 97.12 93 PHE A C 1
ATOM 778 O O . PHE A 1 93 ? 13.667 -1.126 -32.005 1.00 97.12 93 PHE A O 1
ATOM 785 N N . ASP A 1 94 ? 15.406 -2.520 -31.919 1.00 97.56 94 ASP A N 1
ATOM 786 C CA . ASP A 1 94 ? 14.657 -3.751 -31.659 1.00 97.56 94 ASP A CA 1
ATOM 787 C C . ASP A 1 94 ? 14.344 -3.971 -30.166 1.00 97.56 94 ASP A C 1
ATOM 789 O O . ASP A 1 94 ? 13.508 -4.810 -29.812 1.00 97.56 94 ASP A O 1
ATOM 793 N N . PHE A 1 95 ? 14.995 -3.226 -29.268 1.00 98.56 95 PHE A N 1
ATOM 794 C CA . PHE A 1 95 ? 14.915 -3.480 -27.837 1.00 98.56 95 PHE A CA 1
ATOM 795 C C . PHE A 1 95 ? 13.586 -3.017 -27.233 1.00 98.56 95 PHE A C 1
ATOM 797 O O . PHE A 1 95 ? 13.175 -1.860 -27.353 1.00 98.56 95 PHE A O 1
ATOM 804 N N . ASN A 1 96 ? 12.945 -3.940 -26.516 1.00 98.44 96 ASN A N 1
ATOM 805 C CA . ASN A 1 96 ? 11.752 -3.714 -25.713 1.00 98.44 96 ASN A CA 1
ATOM 806 C C . ASN A 1 96 ? 12.004 -4.288 -24.314 1.00 98.44 96 ASN A C 1
ATOM 808 O O . ASN A 1 96 ? 12.235 -5.489 -24.164 1.00 98.44 96 ASN A O 1
ATOM 812 N N . GLY A 1 97 ? 11.988 -3.446 -23.285 1.00 98.50 97 GLY A N 1
ATOM 813 C CA . GLY A 1 97 ? 12.380 -3.869 -21.944 1.00 98.50 97 GLY A CA 1
ATOM 814 C C . GLY A 1 97 ? 12.717 -2.701 -21.037 1.00 98.50 97 GLY A C 1
ATOM 815 O O . GLY A 1 97 ? 12.168 -1.616 -21.182 1.00 98.50 97 GLY A O 1
ATOM 816 N N . VAL A 1 98 ? 13.622 -2.928 -20.093 1.00 98.75 98 VAL A N 1
ATOM 817 C CA . VAL A 1 98 ? 14.136 -1.889 -19.198 1.00 98.75 98 VAL A CA 1
ATOM 818 C C . VAL A 1 98 ? 15.629 -1.721 -19.420 1.00 98.75 98 VAL A C 1
ATOM 820 O O . VAL A 1 98 ? 16.339 -2.724 -19.480 1.00 98.75 98 VAL A O 1
ATOM 823 N N . ALA A 1 99 ? 16.080 -0.472 -19.523 1.00 98.56 99 ALA A N 1
ATOM 824 C CA . ALA A 1 99 ? 17.490 -0.102 -19.573 1.00 98.56 99 ALA A CA 1
ATOM 825 C C . ALA A 1 99 ? 17.794 1.038 -18.593 1.00 98.56 99 ALA A C 1
ATOM 827 O O . ALA A 1 99 ? 16.918 1.830 -18.250 1.00 98.56 99 ALA A O 1
ATOM 828 N N . GLN A 1 100 ? 19.033 1.102 -18.114 1.00 98.00 100 GLN A N 1
ATOM 829 C 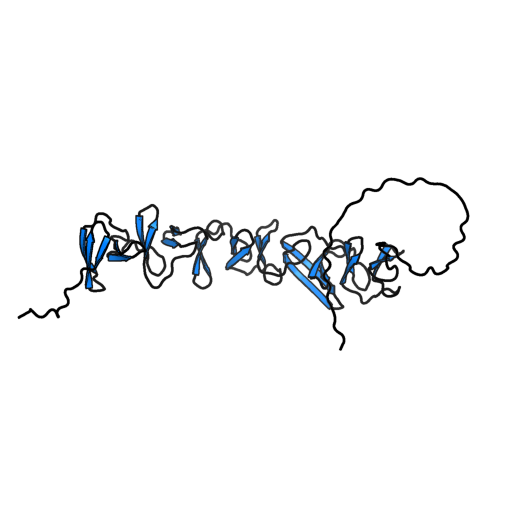CA . GLN A 1 100 ? 19.446 2.009 -17.046 1.00 98.00 100 GLN A CA 1
ATOM 830 C C . GLN A 1 100 ? 20.332 3.136 -17.580 1.00 98.00 100 GLN A C 1
ATOM 832 O O . GLN A 1 100 ? 21.175 2.895 -18.439 1.00 98.00 100 GLN A O 1
ATOM 837 N N . ASN A 1 101 ? 20.179 4.324 -16.995 1.00 97.19 101 ASN A N 1
ATOM 838 C CA . ASN A 1 101 ? 21.198 5.371 -16.984 1.00 97.19 101 ASN A CA 1
ATOM 839 C C . ASN A 1 101 ? 21.424 5.903 -15.562 1.00 97.19 101 ASN A C 1
ATOM 841 O O . ASN A 1 101 ? 20.838 5.413 -14.594 1.00 97.19 101 ASN A O 1
ATOM 845 N N . LEU A 1 102 ? 22.245 6.948 -15.422 1.00 96.50 102 LEU A N 1
ATOM 846 C CA . LEU A 1 102 ? 22.497 7.605 -14.131 1.00 96.50 102 LEU A CA 1
ATOM 847 C C . LEU A 1 102 ? 21.237 8.150 -13.443 1.00 96.50 102 LEU A C 1
ATOM 849 O O . LEU A 1 102 ? 21.230 8.319 -12.224 1.00 96.50 102 LEU A O 1
ATOM 853 N N . TYR A 1 103 ? 20.178 8.427 -14.200 1.00 96.12 103 TYR A N 1
ATOM 854 C CA . TYR A 1 103 ? 18.937 8.973 -13.669 1.00 96.12 103 TYR A CA 1
ATOM 855 C C . TYR A 1 103 ? 17.959 7.883 -13.228 1.00 96.12 103 TYR A C 1
ATOM 857 O O . TYR A 1 103 ? 17.076 8.179 -12.422 1.00 96.12 103 TYR A O 1
ATOM 865 N N . GLY A 1 104 ? 18.096 6.638 -13.691 1.00 97.06 104 GLY A N 1
ATOM 866 C CA . GLY A 1 104 ? 17.300 5.503 -13.221 1.00 97.06 104 GLY A CA 1
ATOM 867 C C . GLY A 1 104 ? 17.105 4.402 -14.258 1.00 97.06 104 GLY A C 1
ATOM 868 O O . GLY A 1 104 ? 17.845 4.309 -15.231 1.00 97.06 104 GLY A O 1
ATOM 869 N N . ASP A 1 105 ? 16.095 3.566 -14.017 1.00 98.62 105 ASP A N 1
ATOM 870 C CA . ASP A 1 105 ? 15.723 2.439 -14.873 1.00 98.62 105 ASP A CA 1
ATOM 871 C C . ASP A 1 105 ? 14.488 2.823 -15.708 1.00 98.62 105 ASP A C 1
ATOM 873 O O . ASP A 1 105 ? 13.442 3.164 -15.148 1.00 98.62 105 ASP A O 1
ATOM 877 N N . TRP A 1 106 ? 14.609 2.793 -17.032 1.00 98.81 106 TRP A N 1
ATOM 878 C CA . TRP A 1 106 ? 13.635 3.325 -17.985 1.00 98.81 106 TRP A CA 1
ATOM 879 C C . TRP A 1 106 ? 13.013 2.224 -18.832 1.00 98.81 106 TRP A C 1
ATOM 881 O O . TRP A 1 106 ? 13.711 1.339 -19.320 1.00 98.81 106 TRP A O 1
ATOM 891 N N . LEU A 1 107 ? 11.701 2.304 -19.038 1.00 98.81 107 LEU A N 1
ATOM 892 C CA . LEU A 1 107 ? 10.970 1.490 -19.994 1.00 98.81 107 LEU A CA 1
ATOM 893 C C . LEU A 1 107 ? 11.351 1.919 -21.407 1.00 98.81 107 LEU A C 1
ATOM 895 O O . LEU A 1 107 ? 11.143 3.068 -21.796 1.00 98.81 107 LEU A O 1
ATOM 899 N N . ILE A 1 108 ? 11.863 0.971 -22.175 1.00 98.75 108 ILE A N 1
ATOM 900 C CA . ILE A 1 108 ? 12.246 1.144 -23.566 1.00 98.75 108 ILE A CA 1
ATOM 901 C C . ILE A 1 108 ? 11.252 0.394 -24.448 1.00 98.75 108 ILE A C 1
ATOM 903 O O . ILE A 1 108 ? 10.952 -0.778 -24.197 1.00 98.75 108 ILE A O 1
ATOM 907 N N . LYS A 1 109 ? 10.770 1.062 -25.494 1.00 98.31 109 LYS A N 1
ATOM 908 C CA . LYS A 1 109 ? 9.987 0.474 -26.578 1.00 98.31 109 LYS A CA 1
ATOM 909 C C . LYS A 1 109 ? 10.619 0.829 -27.910 1.00 98.31 109 LYS A C 1
ATOM 911 O O . LYS A 1 109 ? 10.815 2.006 -28.207 1.00 98.31 109 LYS A O 1
ATOM 916 N N . ASN A 1 110 ? 10.918 -0.188 -28.709 1.00 97.56 110 ASN A N 1
ATOM 917 C CA . ASN A 1 110 ? 11.598 -0.042 -29.998 1.00 97.56 110 ASN A CA 1
ATOM 918 C C . ASN A 1 110 ? 12.865 0.838 -29.901 1.00 97.56 110 ASN A C 1
ATOM 920 O O . ASN A 1 110 ? 13.060 1.782 -30.666 1.00 97.56 110 ASN A O 1
ATOM 924 N N . GLY A 1 111 ? 13.685 0.586 -28.876 1.00 98.06 111 GLY A N 1
ATOM 925 C CA . GLY A 1 111 ? 14.926 1.316 -28.601 1.00 98.06 111 GLY A CA 1
ATOM 926 C C . GLY A 1 111 ? 14.779 2.704 -27.974 1.00 98.06 111 GLY A C 1
ATOM 927 O O . GLY A 1 111 ? 15.779 3.250 -27.515 1.00 98.06 111 GLY A O 1
ATOM 928 N N . LYS A 1 112 ? 13.567 3.265 -27.890 1.00 98.44 112 LYS A N 1
ATOM 929 C CA . LYS A 1 112 ? 13.298 4.601 -27.335 1.00 98.44 112 LYS A CA 1
ATOM 930 C C . LYS A 1 112 ? 12.656 4.528 -25.950 1.00 98.44 112 LYS A C 1
ATOM 932 O O . LYS A 1 112 ? 11.825 3.658 -25.703 1.00 98.44 112 LYS A O 1
ATOM 937 N N . VAL A 1 113 ? 12.979 5.460 -25.054 1.00 98.75 113 VAL A N 1
ATOM 938 C CA . VAL A 1 113 ? 12.270 5.593 -23.770 1.00 98.75 113 VAL A CA 1
ATOM 939 C C . VAL A 1 113 ? 10.795 5.929 -24.007 1.00 98.75 113 VAL A C 1
ATOM 941 O O . VAL A 1 113 ? 10.467 6.884 -24.713 1.00 98.75 113 VAL A O 1
ATOM 944 N N . ASP A 1 114 ? 9.903 5.168 -23.374 1.00 98.44 114 ASP A N 1
ATOM 945 C CA . ASP A 1 114 ? 8.461 5.420 -23.372 1.00 98.44 114 ASP A CA 1
ATOM 946 C C . ASP A 1 114 ? 8.044 6.219 -22.130 1.00 98.44 114 ASP A C 1
ATOM 948 O O . ASP A 1 114 ? 7.601 5.665 -21.121 1.00 98.44 114 ASP A O 1
ATOM 952 N N . PHE A 1 115 ? 8.146 7.547 -22.217 1.00 97.62 115 PHE A N 1
ATOM 953 C CA . PHE A 1 115 ? 7.723 8.459 -21.148 1.00 97.62 115 PHE A CA 1
ATOM 954 C C . PHE A 1 115 ? 6.208 8.479 -20.904 1.00 97.62 115 PHE A C 1
ATOM 956 O O . PHE A 1 115 ? 5.770 8.996 -19.879 1.00 97.62 115 PHE A O 1
ATOM 963 N N . SER A 1 116 ? 5.395 7.935 -21.815 1.00 97.19 116 SER A N 1
ATOM 964 C CA . SER A 1 116 ? 3.934 7.938 -21.668 1.00 97.19 116 SER A CA 1
ATOM 965 C C . SER A 1 116 ? 3.436 6.868 -20.692 1.00 97.19 116 SER A C 1
ATOM 967 O O . SER A 1 116 ? 2.301 6.929 -20.217 1.00 97.19 116 SER A O 1
ATOM 969 N N . ASN A 1 117 ? 4.275 5.880 -20.366 1.00 96.94 117 ASN A N 1
ATOM 970 C CA . ASN A 1 117 ? 3.856 4.747 -19.560 1.00 96.94 117 ASN A CA 1
ATOM 971 C C . ASN A 1 117 ? 3.858 5.067 -18.060 1.00 96.94 117 ASN A C 1
ATOM 973 O O . ASN A 1 117 ? 4.884 5.432 -17.486 1.00 96.94 117 ASN A O 1
ATOM 977 N N . SER A 1 118 ? 2.711 4.875 -17.410 1.00 97.69 118 SER A N 1
ATOM 978 C CA . SER A 1 118 ? 2.597 4.872 -15.952 1.00 97.69 118 SER A CA 1
ATOM 979 C C . SER A 1 118 ? 1.701 3.726 -15.492 1.00 97.69 118 SER A C 1
ATOM 981 O O . SER A 1 118 ? 0.657 3.472 -16.092 1.00 97.69 118 SER A O 1
ATOM 983 N N . GLY A 1 119 ? 2.094 3.054 -14.413 1.00 97.94 119 GLY A N 1
ATOM 984 C CA . GLY A 1 119 ? 1.404 1.893 -13.858 1.00 97.94 119 GLY A CA 1
ATOM 985 C C . GLY A 1 119 ? 2.279 0.644 -13.793 1.00 97.94 119 GLY A C 1
ATOM 986 O O . GLY A 1 119 ? 3.479 0.666 -14.065 1.00 97.94 119 GLY A O 1
ATOM 987 N N . VAL A 1 120 ? 1.661 -0.463 -13.391 1.00 98.69 120 VAL A N 1
ATOM 988 C CA . VAL A 1 120 ? 2.347 -1.738 -13.163 1.00 98.69 120 VAL A CA 1
ATOM 989 C C . VAL A 1 120 ? 2.438 -2.554 -14.454 1.00 98.69 120 VAL A C 1
ATOM 991 O O . VAL A 1 120 ? 1.419 -3.010 -14.980 1.00 98.69 120 VAL A O 1
ATOM 994 N N . LEU A 1 121 ? 3.657 -2.812 -14.929 1.00 98.50 121 LEU A N 1
ATOM 995 C CA . LEU A 1 121 ? 3.925 -3.556 -16.162 1.00 98.50 121 LEU A CA 1
ATOM 996 C C . LEU A 1 121 ? 4.868 -4.735 -15.907 1.00 98.50 121 LEU A C 1
ATOM 998 O O . LEU A 1 121 ? 5.849 -4.612 -15.172 1.00 98.50 121 LEU A O 1
ATOM 1002 N N . LYS A 1 122 ? 4.581 -5.881 -16.536 1.00 98.12 122 LYS A N 1
ATOM 1003 C CA . LYS A 1 122 ? 5.487 -7.030 -16.549 1.00 98.12 122 LYS A CA 1
ATOM 1004 C C . LYS A 1 122 ? 6.596 -6.793 -17.563 1.00 98.12 122 LYS A C 1
ATOM 1006 O O . LYS A 1 122 ? 6.316 -6.533 -18.729 1.00 98.12 122 LYS A O 1
ATOM 1011 N N . VAL A 1 123 ? 7.836 -6.956 -17.134 1.00 98.12 123 VAL A N 1
ATOM 1012 C CA . VAL A 1 123 ? 9.016 -6.875 -17.992 1.00 98.12 123 VAL A CA 1
ATOM 1013 C C . VAL A 1 123 ? 9.896 -8.095 -17.769 1.00 98.12 123 VAL A C 1
ATOM 1015 O O . VAL A 1 123 ? 9.984 -8.632 -16.662 1.00 98.12 123 VAL A O 1
ATOM 1018 N N . LYS A 1 124 ? 10.540 -8.535 -18.846 1.00 98.25 124 LYS A N 1
ATOM 1019 C CA . LYS A 1 124 ? 11.592 -9.542 -18.813 1.00 98.25 124 LYS A CA 1
ATOM 1020 C C . LYS A 1 124 ? 12.651 -9.163 -19.836 1.00 98.25 124 LYS A C 1
ATOM 1022 O O . LYS A 1 124 ? 12.437 -9.344 -21.029 1.00 98.25 124 LYS A O 1
ATOM 1027 N N . SER A 1 125 ? 13.763 -8.606 -19.377 1.00 98.06 125 SER A N 1
ATOM 1028 C CA . SER A 1 125 ? 14.824 -8.108 -20.254 1.00 98.06 125 SER A CA 1
ATOM 1029 C C . SER A 1 125 ? 16.185 -8.146 -19.573 1.00 98.06 125 SER A C 1
ATOM 1031 O O . SER A 1 125 ? 16.295 -8.155 -18.345 1.00 98.06 125 SER A O 1
ATOM 1033 N N . LYS A 1 126 ? 17.231 -8.129 -20.395 1.00 98.19 126 LYS A N 1
ATOM 1034 C CA . LYS A 1 126 ? 18.599 -7.843 -19.974 1.00 98.19 126 LYS A CA 1
ATOM 1035 C C . LYS A 1 126 ? 19.100 -6.650 -20.769 1.00 98.19 126 LYS A C 1
ATOM 1037 O O . LYS A 1 126 ? 18.844 -6.585 -21.965 1.00 98.19 126 LYS A O 1
ATOM 1042 N N . SER A 1 127 ? 19.782 -5.734 -20.104 1.00 98.19 127 SER A N 1
ATOM 1043 C CA . SER A 1 127 ? 20.366 -4.542 -20.718 1.00 98.19 127 SER A CA 1
ATOM 1044 C C . SER A 1 127 ? 21.720 -4.259 -20.088 1.00 98.19 127 SER A C 1
ATOM 1046 O O . SER A 1 127 ? 21.973 -4.656 -18.949 1.00 98.19 127 SER A O 1
ATOM 1048 N N . PHE A 1 128 ? 22.564 -3.511 -20.780 1.00 97.94 128 PHE A N 1
ATOM 1049 C CA . PHE A 1 128 ? 23.866 -3.094 -20.275 1.00 97.94 128 PHE A CA 1
ATOM 1050 C C . PHE A 1 128 ? 23.858 -1.630 -19.844 1.00 97.94 128 PHE A C 1
ATOM 1052 O O . PHE A 1 128 ? 23.266 -0.785 -20.506 1.00 97.94 128 PHE A O 1
ATOM 1059 N N . PHE A 1 129 ? 24.541 -1.339 -18.742 1.00 97.50 129 PHE A N 1
ATOM 1060 C CA . PHE A 1 129 ? 24.869 0.017 -18.312 1.00 97.50 129 PHE A CA 1
ATOM 1061 C C . PHE A 1 129 ? 26.316 0.032 -17.825 1.00 97.50 129 PHE A C 1
ATOM 1063 O O . PHE A 1 129 ? 26.675 -0.755 -16.946 1.00 97.50 129 PHE A O 1
ATOM 1070 N N . ARG A 1 130 ? 27.165 0.886 -18.415 1.00 94.25 130 ARG A N 1
ATOM 1071 C CA . ARG A 1 130 ? 28.605 0.989 -18.085 1.00 94.25 130 ARG A CA 1
ATOM 1072 C C . ARG A 1 130 ? 29.324 -0.369 -18.055 1.00 94.25 130 ARG A C 1
ATOM 1074 O O . ARG A 1 130 ? 30.034 -0.695 -17.107 1.00 94.25 130 ARG A O 1
ATOM 1081 N N . GLY A 1 131 ? 29.071 -1.197 -19.069 1.00 89.50 131 GLY A N 1
ATOM 1082 C CA . GLY A 1 131 ? 29.659 -2.535 -19.206 1.00 89.50 131 GLY A CA 1
ATOM 1083 C C . GLY A 1 131 ? 29.081 -3.607 -18.269 1.00 89.50 131 GLY A C 1
ATOM 1084 O O . GLY A 1 131 ? 29.457 -4.771 -18.375 1.00 89.50 131 GLY A O 1
ATOM 1085 N N . LYS A 1 132 ? 28.141 -3.264 -17.378 1.00 96.00 132 LYS A N 1
ATOM 1086 C CA . LYS A 1 132 ? 27.471 -4.221 -16.490 1.00 96.00 132 LYS A CA 1
ATOM 1087 C C . LYS A 1 132 ? 26.132 -4.667 -17.071 1.00 96.00 132 LYS A C 1
ATOM 1089 O O . LYS A 1 132 ? 25.290 -3.837 -17.398 1.00 96.00 132 LYS A O 1
ATOM 1094 N N . CYS A 1 133 ? 25.912 -5.981 -17.120 1.00 96.44 133 CYS A N 1
ATOM 1095 C CA . CYS A 1 133 ? 24.619 -6.572 -17.457 1.00 96.44 133 CYS A CA 1
ATOM 1096 C C . CYS A 1 133 ? 23.652 -6.469 -16.263 1.00 96.44 133 CYS A C 1
ATOM 1098 O O . CYS A 1 133 ? 23.942 -6.969 -15.173 1.00 96.44 133 CYS A O 1
ATOM 1100 N N . ASN A 1 134 ? 22.495 -5.850 -16.476 1.00 96.81 134 ASN A N 1
ATOM 1101 C CA . ASN A 1 134 ? 21.382 -5.778 -15.536 1.00 96.81 134 ASN A CA 1
ATOM 1102 C C . ASN A 1 134 ? 20.241 -6.676 -16.031 1.00 96.81 134 ASN A C 1
ATOM 1104 O O . ASN A 1 134 ? 19.946 -6.709 -17.225 1.00 96.81 134 ASN A O 1
ATOM 1108 N N . SER A 1 135 ? 19.590 -7.396 -15.115 1.00 97.69 135 SER A N 1
ATOM 1109 C CA . SER A 1 135 ? 18.472 -8.291 -15.427 1.00 97.69 135 SER A CA 1
ATOM 1110 C C . SER A 1 135 ? 17.205 -7.813 -14.731 1.00 97.69 135 SER A C 1
ATOM 1112 O O . SER A 1 135 ? 17.195 -7.629 -13.515 1.00 97.69 135 SER A O 1
ATOM 1114 N N . TYR A 1 136 ? 16.126 -7.690 -15.495 1.00 98.31 136 TYR A N 1
ATOM 1115 C CA . TYR A 1 136 ? 14.797 -7.340 -15.007 1.00 98.31 136 TYR A CA 1
ATOM 1116 C C . TYR A 1 136 ? 13.861 -8.503 -15.321 1.00 98.31 136 TYR A C 1
ATOM 1118 O O . TYR A 1 136 ? 13.746 -8.905 -16.475 1.00 98.31 136 TYR A O 1
ATOM 1126 N N . ASP A 1 137 ? 13.220 -9.070 -14.300 1.00 98.25 137 ASP A N 1
ATOM 1127 C CA . ASP A 1 137 ? 12.208 -10.123 -14.456 1.00 98.25 137 ASP A CA 1
ATOM 1128 C C . ASP A 1 137 ? 11.147 -9.962 -13.363 1.00 98.25 137 ASP A C 1
ATOM 1130 O O . ASP A 1 137 ? 11.414 -10.149 -12.168 1.00 98.25 137 ASP A O 1
ATOM 1134 N N . GLY A 1 138 ? 9.951 -9.543 -13.766 1.00 98.25 138 GLY A N 1
ATOM 1135 C CA . GLY A 1 138 ? 8.813 -9.368 -12.874 1.00 98.25 138 GLY A CA 1
ATOM 1136 C C . GLY A 1 138 ? 7.926 -8.198 -13.267 1.00 98.25 138 GLY A C 1
ATOM 1137 O O . GLY A 1 138 ? 7.967 -7.710 -14.393 1.00 98.25 138 GLY A O 1
ATOM 1138 N N . TRP A 1 139 ? 7.099 -7.762 -12.323 1.00 98.75 139 TRP A N 1
ATOM 1139 C CA . TRP A 1 139 ? 6.204 -6.623 -12.495 1.00 98.75 139 TRP A CA 1
ATOM 1140 C C . TRP A 1 139 ? 6.772 -5.418 -11.764 1.00 98.75 139 TRP A C 1
ATOM 1142 O O . TRP A 1 139 ? 7.139 -5.538 -10.598 1.00 98.75 139 TRP A O 1
ATOM 1152 N N . TYR A 1 140 ? 6.839 -4.276 -12.438 1.00 98.81 140 TYR A N 1
ATOM 1153 C CA . TYR A 1 140 ? 7.410 -3.051 -11.891 1.00 98.81 140 TYR A CA 1
ATOM 1154 C C . TYR A 1 140 ? 6.445 -1.889 -12.069 1.00 98.81 140 TYR A C 1
ATOM 1156 O O . TYR A 1 140 ? 5.694 -1.838 -13.043 1.00 98.81 140 TYR A O 1
ATOM 1164 N N . ASN A 1 141 ? 6.470 -0.964 -11.116 1.00 98.69 141 ASN A N 1
ATOM 1165 C CA . ASN A 1 141 ? 5.699 0.266 -11.181 1.00 98.69 141 ASN A CA 1
ATOM 1166 C C . ASN A 1 141 ? 6.477 1.347 -11.933 1.00 98.69 141 ASN A C 1
ATOM 1168 O O . ASN A 1 141 ? 7.515 1.815 -11.459 1.00 98.69 141 ASN A O 1
ATOM 1172 N N . PHE A 1 142 ? 5.944 1.765 -13.075 1.00 98.69 142 PHE A N 1
ATOM 1173 C CA . PHE A 1 142 ? 6.479 2.862 -13.864 1.00 98.69 142 PHE A CA 1
ATOM 1174 C C . PHE A 1 142 ? 5.728 4.161 -13.568 1.00 98.69 142 PHE A C 1
ATOM 1176 O O . PHE A 1 142 ? 4.508 4.174 -13.412 1.00 98.69 142 PHE A O 1
ATOM 1183 N N . VAL A 1 143 ? 6.459 5.270 -13.520 1.00 98.25 143 VAL A N 1
ATOM 1184 C CA . VAL A 1 143 ? 5.911 6.628 -13.511 1.00 98.25 143 VAL A CA 1
ATOM 1185 C C . VAL A 1 143 ? 6.660 7.417 -14.573 1.00 98.25 143 VAL A C 1
ATOM 1187 O O . VAL A 1 143 ? 7.870 7.609 -14.457 1.00 98.25 143 VAL A O 1
ATOM 1190 N N . ASN A 1 144 ? 5.943 7.848 -15.608 1.00 98.00 144 ASN A N 1
ATOM 1191 C CA . ASN A 1 144 ? 6.495 8.521 -16.787 1.00 98.00 144 ASN A CA 1
ATOM 1192 C C . ASN A 1 144 ? 7.680 7.756 -17.408 1.00 98.00 144 ASN A C 1
ATOM 1194 O O . ASN A 1 144 ? 8.762 8.303 -17.609 1.00 98.00 144 ASN A O 1
ATOM 1198 N N . GLY A 1 145 ? 7.505 6.452 -17.625 1.00 98.19 145 GLY A N 1
ATOM 1199 C CA . GLY A 1 145 ? 8.514 5.564 -18.203 1.00 98.19 145 GLY A CA 1
ATOM 1200 C C . GLY A 1 145 ? 9.620 5.124 -17.247 1.00 98.19 145 GLY A C 1
ATOM 1201 O O . GLY A 1 145 ? 10.402 4.253 -17.602 1.00 98.19 145 GLY A O 1
ATOM 1202 N N . LYS A 1 146 ? 9.698 5.656 -16.026 1.00 98.75 146 LYS A N 1
ATOM 1203 C CA . LYS A 1 146 ? 10.755 5.325 -15.060 1.00 98.75 146 LYS A CA 1
ATOM 1204 C C . LYS A 1 146 ? 10.267 4.348 -13.997 1.00 98.75 146 LYS A C 1
ATOM 1206 O O . LYS A 1 146 ? 9.217 4.593 -13.406 1.00 98.75 146 LYS A O 1
ATOM 1211 N N . ILE A 1 147 ? 11.041 3.311 -13.665 1.00 98.75 147 ILE A N 1
ATOM 1212 C CA . ILE A 1 147 ? 10.761 2.485 -12.479 1.00 98.75 147 ILE A CA 1
ATOM 1213 C C . ILE A 1 147 ? 10.844 3.367 -11.236 1.00 98.75 147 ILE A C 1
ATOM 1215 O O . ILE A 1 147 ? 11.874 3.976 -10.926 1.00 98.75 147 ILE A O 1
ATOM 1219 N N . LYS A 1 148 ? 9.739 3.421 -10.500 1.00 98.31 148 LYS A N 1
ATOM 1220 C CA . LYS A 1 148 ? 9.613 4.232 -9.301 1.00 98.31 148 LYS A CA 1
ATOM 1221 C C . LYS A 1 148 ? 9.920 3.376 -8.063 1.00 98.31 148 LYS A C 1
ATOM 1223 O O . LYS A 1 148 ? 9.095 2.578 -7.632 1.00 98.31 148 LYS A O 1
ATOM 1228 N N . LYS A 1 149 ? 11.127 3.552 -7.512 1.00 97.56 149 LYS A N 1
ATOM 1229 C CA . LYS A 1 149 ? 11.663 2.824 -6.345 1.00 97.56 149 LYS A CA 1
ATOM 1230 C C . LYS A 1 149 ? 11.178 3.416 -5.021 1.00 97.56 149 LYS A C 1
ATOM 1232 O O . LYS A 1 149 ? 11.827 4.300 -4.467 1.00 97.56 149 LYS A O 1
ATOM 1237 N N . ASN A 1 150 ? 10.008 2.980 -4.570 1.00 97.12 150 ASN A N 1
ATOM 1238 C CA . ASN A 1 150 ? 9.484 3.207 -3.224 1.00 97.12 150 ASN A CA 1
ATOM 1239 C C . ASN A 1 150 ? 8.262 2.320 -2.988 1.00 97.12 150 ASN A C 1
ATOM 1241 O O . ASN A 1 150 ? 7.509 2.050 -3.928 1.00 97.12 150 ASN A O 1
ATOM 1245 N N . LYS A 1 151 ? 7.990 2.007 -1.717 1.00 98.25 151 LYS A N 1
ATOM 1246 C CA . LYS A 1 151 ? 6.719 1.391 -1.332 1.00 98.25 151 LYS A CA 1
ATOM 1247 C C . LYS A 1 151 ? 5.526 2.199 -1.820 1.00 98.25 151 LYS A C 1
ATOM 1249 O O . LYS A 1 151 ? 5.455 3.414 -1.609 1.00 98.25 151 LYS A O 1
ATOM 1254 N N . THR A 1 152 ? 4.585 1.526 -2.471 1.00 98.62 152 THR A N 1
ATOM 1255 C CA . THR A 1 152 ? 3.294 2.107 -2.845 1.00 98.62 152 THR A CA 1
ATOM 1256 C C . THR A 1 152 ? 2.282 1.022 -3.205 1.00 98.62 152 THR A C 1
ATOM 1258 O O . THR A 1 152 ? 2.612 -0.157 -3.305 1.00 98.62 152 THR A O 1
ATOM 1261 N N . VAL A 1 153 ? 1.045 1.442 -3.449 1.00 98.75 153 VAL A N 1
ATOM 1262 C CA . VAL A 1 153 ? 0.024 0.645 -4.120 1.00 98.75 153 VAL A CA 1
ATOM 1263 C C . VAL A 1 153 ? -0.219 1.245 -5.503 1.00 98.75 153 VAL A C 1
ATOM 1265 O O . VAL A 1 153 ? -0.752 2.353 -5.618 1.00 98.75 153 VAL A O 1
ATOM 1268 N N . ALA A 1 154 ? 0.163 0.522 -6.553 1.00 98.56 154 ALA A N 1
ATOM 1269 C CA . ALA A 1 154 ? 0.085 0.985 -7.938 1.00 98.56 154 ALA A CA 1
ATOM 1270 C C . ALA A 1 154 ? -0.858 0.117 -8.776 1.00 98.56 154 ALA A C 1
ATOM 1272 O O . ALA A 1 154 ? -1.027 -1.071 -8.514 1.00 98.56 154 ALA A O 1
ATOM 1273 N N . GLN A 1 155 ? -1.480 0.715 -9.792 1.00 98.06 155 GLN A N 1
ATOM 1274 C CA . GLN A 1 155 ? -2.505 0.047 -10.594 1.00 98.06 155 GLN A CA 1
ATOM 1275 C C . GLN A 1 155 ? -2.014 -0.412 -11.965 1.00 98.06 155 GLN A C 1
ATOM 1277 O O . GLN A 1 155 ? -1.101 0.164 -12.558 1.00 98.06 155 GLN A O 1
ATOM 1282 N N . ASN A 1 156 ? -2.705 -1.415 -12.493 1.00 97.88 156 ASN A N 1
ATOM 1283 C CA . ASN A 1 156 ? -2.819 -1.708 -13.915 1.00 97.88 156 ASN A CA 1
ATOM 1284 C C . ASN A 1 156 ? -4.241 -2.208 -14.218 1.00 97.88 156 ASN A C 1
ATOM 1286 O O . ASN A 1 156 ? -5.111 -2.194 -13.348 1.00 97.88 156 ASN A O 1
ATOM 1290 N N . VAL A 1 157 ? -4.478 -2.686 -15.440 1.00 97.50 157 VAL A N 1
ATOM 1291 C CA . VAL A 1 157 ? -5.796 -3.191 -15.871 1.00 97.50 157 VAL A CA 1
ATOM 1292 C C . VAL A 1 157 ? -6.327 -4.354 -15.019 1.00 97.50 157 VAL A C 1
ATOM 1294 O O . VAL A 1 157 ? -7.529 -4.583 -14.982 1.00 97.50 157 VAL A O 1
ATOM 1297 N N . ASN A 1 158 ? -5.451 -5.073 -14.309 1.00 97.38 158 ASN A N 1
ATOM 1298 C CA . ASN A 1 158 ? -5.810 -6.246 -13.507 1.00 97.38 158 ASN A CA 1
ATOM 1299 C C . ASN A 1 158 ? -6.080 -5.915 -12.030 1.00 97.38 158 ASN A C 1
ATOM 1301 O O . ASN A 1 158 ? -6.440 -6.809 -11.254 1.00 97.38 158 ASN A O 1
ATOM 1305 N N . GLY A 1 159 ? -5.890 -4.659 -11.621 1.00 97.56 159 GLY A N 1
ATOM 1306 C CA . GLY A 1 159 ? -6.144 -4.180 -10.268 1.00 97.56 159 GLY A CA 1
ATOM 1307 C C . GLY A 1 159 ? -4.982 -3.385 -9.686 1.00 97.56 159 GLY A C 1
ATOM 1308 O O . GLY A 1 159 ? -4.170 -2.809 -10.407 1.00 97.56 159 GLY A O 1
ATOM 1309 N N . TRP A 1 160 ? -4.929 -3.357 -8.358 1.00 98.75 160 TRP A N 1
ATOM 1310 C CA . TRP A 1 160 ? -3.974 -2.580 -7.577 1.00 98.75 160 TRP A CA 1
ATOM 1311 C C . TRP A 1 160 ? -3.045 -3.515 -6.812 1.00 98.75 160 TRP A C 1
ATOM 1313 O O . TRP A 1 160 ? -3.508 -4.473 -6.191 1.00 98.75 160 TRP A O 1
ATOM 1323 N N . TRP A 1 161 ? -1.751 -3.230 -6.863 1.00 98.88 161 TRP A N 1
ATOM 1324 C CA . TRP A 1 161 ? -0.691 -4.121 -6.416 1.00 98.88 161 TRP A CA 1
ATOM 1325 C C . TRP A 1 161 ? 0.218 -3.413 -5.428 1.00 98.88 161 TRP A C 1
ATOM 1327 O O . TRP A 1 161 ? 0.560 -2.245 -5.629 1.00 98.88 161 TRP A O 1
ATOM 1337 N N . TYR A 1 162 ? 0.623 -4.128 -4.386 1.00 98.88 162 TYR A N 1
ATOM 1338 C CA . TYR A 1 162 ? 1.698 -3.694 -3.514 1.00 98.88 162 TYR A CA 1
ATOM 1339 C C . TYR A 1 162 ? 3.029 -3.742 -4.262 1.00 98.88 162 TYR A C 1
ATOM 1341 O O . TYR A 1 162 ? 3.359 -4.726 -4.925 1.00 98.88 162 TYR A O 1
ATOM 1349 N N . VAL A 1 163 ? 3.775 -2.654 -4.148 1.00 98.88 163 VAL A N 1
ATOM 1350 C CA . VAL A 1 163 ? 5.086 -2.451 -4.749 1.00 98.88 163 VAL A CA 1
ATOM 1351 C C . VAL A 1 163 ? 6.071 -2.196 -3.617 1.00 98.88 163 VAL A C 1
ATOM 1353 O O . VAL A 1 163 ? 5.773 -1.400 -2.727 1.00 98.88 163 VAL A O 1
ATOM 1356 N N . ASP A 1 164 ? 7.220 -2.864 -3.650 1.00 98.56 164 ASP A N 1
ATOM 1357 C CA . ASP A 1 164 ? 8.280 -2.758 -2.649 1.00 98.56 164 ASP A CA 1
ATOM 1358 C C . ASP A 1 164 ? 9.199 -1.537 -2.874 1.00 98.56 164 ASP A C 1
ATOM 1360 O O . ASP A 1 164 ? 9.030 -0.743 -3.805 1.00 98.56 164 ASP A O 1
ATOM 1364 N N . ASP A 1 165 ? 10.223 -1.383 -2.030 1.00 98.00 165 ASP A N 1
ATOM 1365 C CA . ASP A 1 165 ? 11.200 -0.290 -2.150 1.00 98.00 165 ASP A CA 1
ATOM 1366 C C . ASP A 1 165 ? 12.033 -0.345 -3.443 1.00 98.00 165 ASP A C 1
ATOM 1368 O O . ASP A 1 165 ? 12.594 0.668 -3.861 1.00 98.00 165 ASP A O 1
ATOM 1372 N N . ASN A 1 166 ? 12.073 -1.491 -4.127 1.00 97.31 166 ASN A N 1
ATOM 1373 C CA . ASN A 1 166 ? 12.755 -1.658 -5.408 1.00 97.31 166 ASN A CA 1
ATOM 1374 C C . ASN A 1 166 ? 11.862 -1.287 -6.602 1.00 97.31 166 ASN A C 1
ATOM 1376 O O . ASN A 1 166 ? 12.304 -1.382 -7.751 1.00 97.31 166 ASN A O 1
ATOM 1380 N N . GLY A 1 167 ? 10.618 -0.863 -6.358 1.00 98.19 167 GLY A N 1
ATOM 1381 C CA . GLY A 1 167 ? 9.644 -0.575 -7.406 1.00 98.19 167 GLY A CA 1
ATOM 1382 C C . GLY A 1 167 ? 9.060 -1.837 -8.043 1.00 98.19 167 GLY A C 1
ATOM 1383 O O . GLY A 1 167 ? 8.439 -1.740 -9.105 1.00 98.19 167 GLY A O 1
ATOM 1384 N N . LYS A 1 168 ? 9.256 -3.010 -7.426 1.00 98.62 168 LYS A N 1
ATOM 1385 C CA . LYS A 1 168 ? 8.797 -4.313 -7.911 1.00 98.62 168 LYS A CA 1
ATOM 1386 C C . LYS A 1 168 ? 7.551 -4.755 -7.147 1.00 98.62 168 LYS A C 1
ATOM 1388 O O . LYS A 1 168 ? 7.434 -4.526 -5.950 1.00 98.62 168 LYS A O 1
ATOM 1393 N N . VAL A 1 169 ? 6.614 -5.404 -7.829 1.00 98.88 169 VAL A N 1
ATOM 1394 C CA . VAL A 1 169 ? 5.461 -6.026 -7.168 1.00 98.88 169 VAL A CA 1
ATOM 1395 C C . VAL A 1 169 ? 5.922 -7.217 -6.337 1.00 98.88 169 VAL A C 1
ATOM 1397 O O . VAL A 1 169 ? 6.599 -8.109 -6.858 1.00 98.88 169 VAL A O 1
ATOM 1400 N N . ASP A 1 170 ? 5.492 -7.253 -5.080 1.00 98.75 170 ASP A N 1
ATOM 1401 C CA . ASP A 1 170 ? 5.654 -8.400 -4.193 1.00 98.75 170 ASP A CA 1
ATOM 1402 C C . ASP A 1 170 ? 4.309 -9.123 -4.029 1.00 98.75 170 ASP A C 1
ATOM 1404 O O . ASP A 1 170 ? 3.394 -8.644 -3.359 1.00 98.75 170 ASP A O 1
ATOM 1408 N N . PHE A 1 171 ? 4.196 -10.291 -4.666 1.00 98.44 171 PHE A N 1
ATOM 1409 C CA . PHE A 1 171 ? 2.998 -11.139 -4.646 1.00 98.44 171 PHE A CA 1
ATOM 1410 C C . PHE A 1 171 ? 2.817 -11.932 -3.345 1.00 98.44 171 PHE A C 1
ATOM 1412 O O . PHE A 1 171 ? 1.780 -12.567 -3.167 1.00 98.44 171 PHE A O 1
ATOM 1419 N N . LEU A 1 172 ? 3.800 -11.927 -2.445 1.00 98.44 172 LEU A N 1
ATOM 1420 C CA . LEU A 1 172 ? 3.719 -12.614 -1.155 1.00 98.44 172 LEU A CA 1
ATOM 1421 C C . LEU A 1 172 ? 3.284 -11.672 -0.028 1.00 98.44 172 LEU A C 1
ATOM 1423 O O . LEU A 1 172 ? 2.945 -12.130 1.066 1.00 98.44 172 LEU A O 1
ATOM 1427 N N . TYR A 1 173 ? 3.250 -10.366 -0.295 1.00 98.50 173 TYR A N 1
ATOM 1428 C CA . TYR A 1 173 ? 2.891 -9.374 0.701 1.00 98.50 173 TYR A CA 1
ATOM 1429 C C . TYR A 1 173 ? 1.431 -9.514 1.156 1.00 98.50 173 TYR A C 1
ATOM 1431 O O . TYR A 1 173 ? 0.495 -9.515 0.352 1.00 98.50 173 TYR A O 1
ATOM 1439 N N . ASN A 1 174 ? 1.245 -9.588 2.471 1.00 97.88 174 ASN A N 1
ATOM 1440 C CA . ASN A 1 174 ? -0.040 -9.557 3.158 1.00 97.88 174 ASN A CA 1
ATOM 1441 C C . ASN A 1 174 ? 0.060 -8.512 4.272 1.00 97.88 174 ASN A C 1
ATOM 1443 O O . ASN A 1 174 ? 0.993 -8.569 5.071 1.00 97.88 174 ASN A O 1
ATOM 1447 N N . GLY A 1 175 ? -0.862 -7.553 4.320 1.00 97.75 175 GLY A N 1
ATOM 1448 C CA . GLY A 1 175 ? -0.783 -6.454 5.284 1.00 97.75 175 GLY A CA 1
ATOM 1449 C C . GLY A 1 175 ? -1.494 -5.195 4.813 1.00 97.75 175 GLY A C 1
ATOM 1450 O O . GLY A 1 175 ? -2.484 -5.266 4.084 1.00 97.75 175 GLY A O 1
ATOM 1451 N N . ILE A 1 176 ? -0.983 -4.038 5.227 1.00 98.31 176 ILE A N 1
ATOM 1452 C CA . ILE A 1 176 ? -1.540 -2.723 4.903 1.00 98.31 176 ILE A CA 1
ATOM 1453 C C . ILE A 1 176 ? -0.510 -1.934 4.099 1.00 98.31 176 ILE A C 1
ATOM 1455 O O . ILE A 1 176 ? 0.631 -1.773 4.522 1.00 98.31 176 ILE A O 1
ATOM 1459 N N . ALA A 1 177 ? -0.918 -1.394 2.955 1.00 98.38 177 ALA A N 1
ATOM 1460 C CA . ALA A 1 177 ? -0.070 -0.522 2.152 1.00 98.38 177 ALA A CA 1
ATOM 1461 C C . ALA A 1 177 ? -0.844 0.686 1.634 1.00 98.38 177 ALA A C 1
ATOM 1463 O O . ALA A 1 177 ? -2.064 0.644 1.477 1.00 98.38 177 ALA A O 1
ATOM 1464 N N . ASN A 1 178 ? -0.133 1.771 1.340 1.00 98.19 178 ASN A N 1
ATOM 1465 C CA . ASN A 1 178 ? -0.761 3.044 1.029 1.00 98.19 178 ASN A CA 1
ATOM 1466 C C . ASN A 1 178 ? -0.373 3.604 -0.343 1.00 98.19 178 ASN A C 1
ATOM 1468 O O . ASN A 1 178 ? 0.686 3.340 -0.917 1.00 98.19 178 ASN A O 1
ATOM 1472 N N . ASN A 1 179 ? -1.261 4.441 -0.860 1.00 97.75 179 ASN A N 1
ATOM 1473 C CA . ASN A 1 179 ? -0.985 5.369 -1.946 1.00 97.75 179 ASN A CA 1
ATOM 1474 C C . ASN A 1 179 ? -1.706 6.694 -1.666 1.00 97.75 179 ASN A C 1
ATOM 1476 O O . ASN A 1 179 ? -2.273 6.892 -0.593 1.00 97.75 179 ASN A O 1
ATOM 1480 N N . LYS A 1 180 ? -1.722 7.608 -2.639 1.00 96.56 180 LYS A N 1
ATOM 1481 C CA . LYS A 1 180 ? -2.396 8.910 -2.497 1.00 96.56 180 LYS A CA 1
ATOM 1482 C C . LYS A 1 180 ? -3.905 8.827 -2.203 1.00 96.56 180 LYS A C 1
ATOM 1484 O O . LYS A 1 180 ? -4.483 9.818 -1.783 1.00 96.56 180 LYS A O 1
ATOM 1489 N N . ASN A 1 181 ? -4.542 7.678 -2.445 1.00 96.19 181 ASN A N 1
ATOM 1490 C CA . ASN A 1 181 ? -5.979 7.482 -2.237 1.00 96.19 181 ASN A CA 1
ATOM 1491 C C . ASN A 1 181 ? -6.302 6.923 -0.835 1.00 96.19 181 ASN A C 1
ATOM 1493 O O . ASN A 1 181 ? -7.470 6.881 -0.440 1.00 96.19 181 ASN A O 1
ATOM 1497 N N . GLY A 1 182 ? -5.294 6.492 -0.073 1.00 96.94 182 GLY A N 1
ATOM 1498 C CA . GLY A 1 182 ? -5.442 6.024 1.305 1.00 96.94 182 GLY A CA 1
ATOM 1499 C C . GLY A 1 182 ? -4.666 4.744 1.596 1.00 96.94 182 GLY A C 1
ATOM 1500 O O . GLY A 1 182 ? -3.773 4.351 0.840 1.00 96.94 182 GLY A O 1
ATOM 1501 N N . ASN A 1 183 ? -5.040 4.116 2.708 1.00 98.44 183 ASN A N 1
ATOM 1502 C CA . ASN A 1 183 ? -4.463 2.881 3.220 1.00 98.44 183 ASN A CA 1
ATOM 1503 C C . ASN A 1 183 ? -5.352 1.687 2.845 1.00 98.44 183 ASN A C 1
ATOM 1505 O O . ASN A 1 183 ? -6.565 1.714 3.074 1.00 98.44 183 ASN A O 1
ATOM 1509 N N . TRP A 1 184 ? -4.749 0.654 2.264 1.00 98.75 184 TRP A N 1
ATOM 1510 C CA . TRP A 1 184 ? -5.432 -0.481 1.653 1.00 98.75 184 TRP A CA 1
ATOM 1511 C C . TRP A 1 184 ? -4.970 -1.801 2.256 1.00 98.75 184 TRP A C 1
ATOM 1513 O O . TRP A 1 184 ? -3.777 -2.009 2.475 1.00 98.75 184 TRP A O 1
ATOM 1523 N N . VAL A 1 185 ? -5.916 -2.715 2.444 1.00 98.75 185 VAL A N 1
ATOM 1524 C CA . VAL A 1 185 ? -5.649 -4.106 2.801 1.00 98.75 185 VAL A CA 1
ATOM 1525 C C . VAL A 1 185 ? -5.137 -4.852 1.575 1.00 98.75 185 VAL A C 1
ATOM 1527 O O . VAL A 1 185 ? -5.798 -4.898 0.533 1.00 98.75 185 VAL A O 1
ATOM 1530 N N . ILE A 1 186 ? -3.960 -5.455 1.712 1.00 98.75 186 ILE A N 1
ATOM 1531 C CA . ILE A 1 186 ? -3.301 -6.251 0.683 1.00 98.75 186 ILE A CA 1
ATOM 1532 C C . ILE A 1 186 ? -3.350 -7.725 1.068 1.00 98.75 186 ILE A C 1
ATOM 1534 O O . ILE A 1 186 ? -2.985 -8.099 2.182 1.00 98.75 186 ILE A O 1
ATOM 1538 N N . HIS A 1 187 ? -3.759 -8.560 0.117 1.00 98.44 187 HIS A N 1
ATOM 1539 C CA . HIS A 1 187 ? -3.716 -10.010 0.222 1.00 98.44 187 HIS A CA 1
ATOM 1540 C C . HIS A 1 187 ? -3.015 -10.595 -1.006 1.00 98.44 187 HIS A C 1
ATOM 1542 O O . HIS A 1 187 ? -3.426 -10.329 -2.139 1.00 98.44 187 HIS A O 1
ATOM 1548 N N . ASN A 1 188 ? -1.950 -11.371 -0.790 1.00 98.00 188 ASN A N 1
ATOM 1549 C CA . ASN A 1 188 ? -1.099 -11.934 -1.849 1.00 98.00 188 ASN A CA 1
ATOM 1550 C C . ASN A 1 188 ? -0.664 -10.883 -2.892 1.00 98.00 188 ASN A C 1
ATOM 1552 O O . ASN A 1 188 ? -0.840 -11.039 -4.104 1.00 98.00 188 ASN A O 1
ATOM 1556 N N . GLY A 1 189 ? -0.169 -9.750 -2.394 1.00 98.56 189 GLY A N 1
ATOM 1557 C CA . GLY A 1 189 ? 0.322 -8.624 -3.185 1.00 98.56 189 GLY A CA 1
ATOM 1558 C C . GLY A 1 189 ? -0.745 -7.782 -3.883 1.00 98.56 189 GLY A C 1
ATOM 1559 O O . GLY A 1 189 ? -0.401 -6.764 -4.480 1.00 98.56 189 GLY A O 1
ATOM 1560 N N . LYS A 1 190 ? -2.030 -8.148 -3.816 1.00 98.75 190 LYS A N 1
ATOM 1561 C CA . LYS A 1 190 ? -3.133 -7.423 -4.462 1.00 98.75 190 LYS A CA 1
ATOM 1562 C C . LYS A 1 190 ? -4.040 -6.751 -3.434 1.00 98.75 190 LYS A C 1
ATOM 1564 O O . LYS A 1 190 ? -4.324 -7.327 -2.388 1.00 98.75 190 LYS A O 1
ATOM 1569 N N . VAL A 1 191 ? -4.550 -5.559 -3.740 1.00 98.88 191 VAL A N 1
ATOM 1570 C CA . VAL A 1 191 ? -5.594 -4.926 -2.916 1.00 98.88 191 VAL A CA 1
ATOM 1571 C C . VAL A 1 191 ? -6.830 -5.823 -2.861 1.00 98.88 191 VAL A C 1
ATOM 1573 O O . VAL A 1 191 ? -7.374 -6.211 -3.900 1.00 98.88 191 VAL A O 1
ATOM 1576 N N . ASN A 1 192 ? -7.296 -6.115 -1.648 1.00 98.62 192 ASN A N 1
ATOM 1577 C CA . ASN A 1 192 ? -8.526 -6.856 -1.408 1.00 98.62 192 ASN A CA 1
ATOM 1578 C C . ASN A 1 192 ? -9.698 -5.892 -1.176 1.00 98.62 192 ASN A C 1
ATOM 1580 O O . ASN A 1 192 ? -10.053 -5.587 -0.040 1.00 98.62 192 ASN A O 1
ATOM 1584 N N . PHE A 1 193 ? -10.332 -5.440 -2.259 1.00 98.12 193 PHE A N 1
ATOM 1585 C CA . PHE A 1 193 ? -11.491 -4.537 -2.194 1.00 98.12 193 PHE A CA 1
ATOM 1586 C C . PHE A 1 193 ? -12.735 -5.143 -1.530 1.00 98.12 193 PHE A C 1
ATOM 1588 O O . PHE A 1 193 ? -13.651 -4.405 -1.189 1.00 98.12 193 PHE A O 1
ATOM 1595 N N . ASN A 1 194 ? -12.782 -6.460 -1.321 1.00 98.19 194 ASN A N 1
ATOM 1596 C CA . ASN A 1 194 ? -13.909 -7.117 -0.655 1.00 98.19 194 ASN A CA 1
ATOM 1597 C C . ASN A 1 194 ? -13.707 -7.236 0.862 1.00 98.19 194 ASN A C 1
ATOM 1599 O O . ASN A 1 194 ? -14.587 -7.736 1.562 1.00 98.19 194 ASN A O 1
ATOM 1603 N N . TYR A 1 195 ? -12.557 -6.797 1.382 1.00 98.31 195 TYR A N 1
ATOM 1604 C CA . TYR A 1 195 ? -12.258 -6.900 2.800 1.00 98.31 195 TYR A CA 1
ATOM 1605 C C . TYR A 1 195 ? -13.102 -5.918 3.621 1.00 98.31 195 TYR A C 1
ATOM 1607 O O . TYR A 1 195 ? -13.022 -4.700 3.440 1.00 98.31 195 TYR A O 1
ATOM 1615 N N . ASN A 1 196 ? -13.886 -6.457 4.550 1.00 97.62 196 ASN A N 1
ATOM 1616 C CA . ASN A 1 196 ? -14.643 -5.716 5.550 1.00 97.62 196 ASN A CA 1
ATOM 1617 C C . ASN A 1 196 ? -14.350 -6.372 6.898 1.00 97.62 196 ASN A C 1
ATOM 1619 O O . ASN A 1 196 ? -14.543 -7.576 7.021 1.00 97.62 196 ASN A O 1
ATOM 1623 N N . GLY A 1 197 ? -13.841 -5.619 7.872 1.00 97.50 197 GLY A N 1
ATOM 1624 C CA . GLY A 1 197 ? -13.440 -6.205 9.151 1.00 97.50 197 GLY A CA 1
ATOM 1625 C C . GLY A 1 197 ? -12.298 -5.474 9.846 1.00 97.50 197 GLY A C 1
ATOM 1626 O O . GLY A 1 197 ? -12.072 -4.284 9.612 1.00 97.50 197 GLY A O 1
ATOM 1627 N N . LEU A 1 198 ? -11.588 -6.205 10.708 1.00 97.31 198 LEU A N 1
ATOM 1628 C CA . LEU A 1 198 ? -10.408 -5.737 11.435 1.00 97.31 198 LEU A CA 1
ATOM 1629 C C . LEU A 1 198 ? -9.142 -6.408 10.911 1.00 97.31 198 LEU A C 1
ATOM 1631 O O . LEU A 1 198 ? -8.967 -7.615 11.079 1.00 97.31 198 LEU A O 1
ATOM 1635 N N . ILE A 1 199 ? -8.231 -5.613 10.354 1.00 97.44 199 ILE A N 1
ATOM 1636 C CA . ILE A 1 199 ? -6.868 -6.063 10.065 1.00 97.44 199 ILE A CA 1
ATOM 1637 C C . ILE A 1 199 ? -5.951 -5.643 11.209 1.00 97.44 199 ILE A C 1
ATOM 1639 O O . ILE A 1 199 ? -6.048 -4.520 11.702 1.00 97.44 199 ILE A O 1
ATOM 1643 N N . TYR A 1 200 ? -5.065 -6.538 11.631 1.00 96.06 200 TYR A N 1
ATOM 1644 C CA . TYR A 1 200 ? -4.087 -6.247 12.672 1.00 96.06 200 TYR A CA 1
ATOM 1645 C C . TYR A 1 200 ? -2.709 -6.044 12.053 1.00 96.06 200 TYR A C 1
ATOM 1647 O O . TYR A 1 200 ? -2.234 -6.905 11.315 1.00 96.06 200 TYR A O 1
ATOM 1655 N N . ASP A 1 201 ? -2.066 -4.931 12.392 1.00 94.44 201 ASP A N 1
ATOM 1656 C CA . ASP A 1 201 ? -0.660 -4.675 12.086 1.00 94.44 201 ASP A CA 1
ATOM 1657 C C . ASP A 1 201 ? 0.075 -4.343 13.386 1.00 94.44 201 ASP A C 1
ATOM 1659 O O . ASP A 1 201 ? -0.345 -3.470 14.144 1.00 94.44 201 ASP A O 1
ATOM 1663 N N . ASN A 1 202 ? 1.128 -5.105 13.693 1.00 93.25 202 ASN A N 1
ATOM 1664 C CA . ASN A 1 202 ? 1.896 -5.003 14.942 1.00 93.25 202 ASN A CA 1
ATOM 1665 C C . ASN A 1 202 ? 1.026 -4.936 16.221 1.00 93.25 202 ASN A C 1
ATOM 1667 O O . ASN A 1 202 ? 1.321 -4.194 17.155 1.00 93.25 202 ASN A O 1
ATOM 1671 N N . GLY A 1 203 ? -0.069 -5.706 16.260 1.00 92.62 203 GLY A N 1
ATOM 1672 C CA . GLY A 1 203 ? -1.000 -5.759 17.397 1.00 92.62 203 GLY A CA 1
ATOM 1673 C C . GLY A 1 203 ? -2.032 -4.624 17.454 1.00 92.62 203 GLY A C 1
ATOM 1674 O O . GLY A 1 203 ? -2.916 -4.654 18.309 1.00 92.62 203 GLY A O 1
ATOM 1675 N N . VAL A 1 204 ? -1.977 -3.658 16.535 1.00 96.12 204 VAL A N 1
ATOM 1676 C CA . VAL A 1 204 ? -2.968 -2.583 16.404 1.00 96.12 204 VAL A CA 1
ATOM 1677 C C . VAL A 1 204 ? -4.054 -3.015 15.423 1.00 96.12 204 VAL A C 1
ATOM 1679 O O . VAL A 1 204 ? -3.756 -3.383 14.289 1.00 96.12 204 VAL A O 1
ATOM 1682 N N . GLY A 1 205 ? -5.315 -2.991 15.860 1.00 97.44 205 GLY A N 1
ATOM 1683 C CA . GLY A 1 205 ? -6.467 -3.337 15.025 1.00 97.44 205 GLY A CA 1
ATOM 1684 C C . GLY A 1 205 ? -6.998 -2.126 14.262 1.00 97.44 205 GLY A C 1
ATOM 1685 O O . GLY A 1 205 ? -7.350 -1.119 14.876 1.00 97.44 205 GLY A O 1
ATOM 1686 N N . TYR A 1 206 ? -7.107 -2.240 12.941 1.00 98.31 206 TYR A N 1
ATOM 1687 C CA . TYR A 1 206 ? -7.625 -1.203 12.052 1.00 98.31 206 TYR A CA 1
ATOM 1688 C C . TYR A 1 206 ? -8.938 -1.638 11.415 1.00 98.31 206 TYR A C 1
ATOM 1690 O O . TYR A 1 206 ? -9.027 -2.685 10.768 1.00 98.31 206 TYR A O 1
ATOM 1698 N N . TYR A 1 207 ? -9.952 -0.795 11.553 1.00 98.44 207 TYR A N 1
ATOM 1699 C CA . TYR A 1 207 ? -11.235 -0.988 10.912 1.00 98.44 207 TYR A CA 1
ATOM 1700 C C . TYR A 1 207 ? -11.178 -0.657 9.427 1.00 98.44 207 TYR A C 1
ATOM 1702 O O . TYR A 1 207 ? -10.753 0.432 9.032 1.00 98.44 207 TYR A O 1
ATOM 1710 N N . CYS A 1 208 ? -11.651 -1.597 8.615 1.00 98.25 208 CYS A N 1
ATOM 1711 C CA . CYS A 1 208 ? -11.655 -1.490 7.169 1.00 98.25 208 CYS A CA 1
ATOM 1712 C C . CYS A 1 208 ? -13.040 -1.777 6.586 1.00 98.25 208 CYS A C 1
ATOM 1714 O O . CYS A 1 208 ? -13.727 -2.712 7.008 1.00 98.25 208 CYS A O 1
ATOM 1716 N N . LYS A 1 209 ? -13.398 -1.022 5.544 1.00 98.06 209 LYS A N 1
ATOM 1717 C CA . LYS A 1 209 ? -14.525 -1.313 4.652 1.00 98.06 209 LYS A CA 1
ATOM 1718 C C . LYS A 1 209 ? -14.073 -1.253 3.204 1.00 98.06 209 LYS A C 1
ATOM 1720 O O . LYS A 1 209 ? -13.323 -0.355 2.823 1.00 98.06 209 LYS A O 1
ATOM 1725 N N . ASN A 1 210 ? -14.575 -2.172 2.386 1.00 97.44 210 ASN A N 1
ATOM 1726 C CA . ASN A 1 210 ? -14.253 -2.267 0.960 1.00 97.44 210 ASN A CA 1
ATOM 1727 C C . ASN A 1 210 ? -12.733 -2.228 0.676 1.00 97.44 210 ASN A C 1
ATOM 1729 O O . ASN A 1 210 ? -12.262 -1.556 -0.245 1.00 97.44 210 ASN A O 1
ATOM 1733 N N . GLY A 1 211 ? -11.948 -2.893 1.527 1.00 98.06 211 GLY A N 1
ATOM 1734 C CA . GLY A 1 211 ? -10.489 -2.949 1.435 1.00 98.06 211 GLY A CA 1
ATOM 1735 C C . GLY A 1 211 ? -9.733 -1.713 1.912 1.00 98.06 211 GLY A C 1
ATOM 1736 O O . GLY A 1 211 ? -8.506 -1.744 1.899 1.00 98.06 211 GLY A O 1
ATOM 1737 N N . ARG A 1 212 ? -10.407 -0.638 2.331 1.00 98.44 212 ARG A N 1
ATOM 1738 C CA . ARG A 1 212 ? -9.778 0.620 2.761 1.00 98.44 212 ARG A CA 1
ATOM 1739 C C . ARG A 1 212 ? -9.931 0.819 4.264 1.00 98.44 212 ARG A C 1
ATOM 1741 O O . ARG A 1 212 ? -11.005 0.557 4.804 1.00 98.44 212 ARG A O 1
ATOM 1748 N N . LEU A 1 213 ? -8.893 1.332 4.922 1.00 98.56 213 LEU A N 1
ATOM 1749 C CA . LEU A 1 213 ? -8.985 1.744 6.325 1.00 98.56 213 LEU A CA 1
ATOM 1750 C C . LEU A 1 213 ? -9.956 2.927 6.472 1.00 98.56 213 LEU A C 1
ATOM 1752 O O . LEU A 1 213 ? -9.948 3.865 5.673 1.00 98.56 213 LEU A O 1
ATOM 1756 N N . CYS A 1 214 ? -10.784 2.889 7.512 1.00 98.00 214 CYS A N 1
ATOM 1757 C CA . CYS A 1 214 ? -11.794 3.903 7.813 1.00 98.00 214 CYS A CA 1
ATOM 1758 C C . CYS A 1 214 ? -11.282 4.920 8.851 1.00 98.00 214 CYS A C 1
ATOM 1760 O O . CYS A 1 214 ? -11.766 4.966 9.980 1.00 98.00 214 CYS A O 1
ATOM 1762 N N . GLU A 1 215 ? -10.279 5.717 8.477 1.00 97.06 215 GLU A N 1
ATOM 1763 C CA . GLU A 1 215 ? -9.522 6.620 9.372 1.00 97.06 215 GLU A CA 1
ATOM 1764 C C . GLU A 1 215 ? -10.348 7.771 9.985 1.00 97.06 215 GLU A C 1
ATOM 1766 O O . GLU A 1 215 ? -9.933 8.418 10.945 1.00 97.06 215 GLU A O 1
ATOM 1771 N N . ASP A 1 216 ? -11.537 8.034 9.454 1.00 96.88 216 ASP A N 1
ATOM 1772 C CA . ASP A 1 216 ? -12.481 9.053 9.912 1.00 96.88 216 ASP A CA 1
ATOM 1773 C C . ASP A 1 216 ? -13.533 8.515 10.898 1.00 96.88 216 ASP A C 1
ATOM 1775 O O . ASP A 1 216 ? -14.264 9.288 11.522 1.00 96.88 216 ASP A O 1
ATOM 1779 N N . VAL A 1 217 ? -13.595 7.197 11.102 1.00 97.50 217 VAL A N 1
ATOM 1780 C CA . VAL A 1 217 ? -14.612 6.573 11.953 1.00 97.50 217 VAL A CA 1
ATOM 1781 C C . VAL A 1 217 ? -14.205 6.635 13.421 1.00 97.50 217 VAL A C 1
ATOM 1783 O O . VAL A 1 217 ? -13.236 6.009 13.842 1.00 97.50 217 VAL A O 1
ATOM 1786 N N . THR A 1 218 ? -14.991 7.354 14.225 1.00 97.88 218 THR A N 1
ATOM 1787 C CA . THR A 1 218 ? -14.962 7.267 15.693 1.00 97.88 218 THR A CA 1
ATOM 1788 C C . THR A 1 218 ? -16.351 6.897 16.201 1.00 97.88 218 THR A C 1
ATOM 1790 O O . THR A 1 218 ? -17.205 7.770 16.343 1.00 97.88 218 THR A O 1
ATOM 1793 N N . ASN A 1 219 ? -16.607 5.605 16.400 1.00 98.25 219 ASN A N 1
ATOM 1794 C CA . ASN A 1 219 ? -17.911 5.088 16.822 1.00 98.25 219 ASN A CA 1
ATOM 1795 C C . ASN A 1 219 ? -17.769 3.674 17.411 1.00 98.25 219 ASN A C 1
ATOM 1797 O O . ASN A 1 219 ? -16.733 3.028 17.251 1.00 98.25 219 ASN A O 1
ATOM 1801 N N . ILE A 1 220 ? -18.817 3.180 18.067 1.00 98.38 220 ILE A N 1
ATOM 1802 C CA . ILE A 1 220 ? -18.962 1.755 18.365 1.00 98.38 220 ILE A CA 1
ATOM 1803 C C . ILE A 1 220 ? -19.621 1.076 17.167 1.00 98.38 220 ILE A C 1
ATOM 1805 O O . ILE A 1 220 ? -20.720 1.453 16.763 1.00 98.38 220 ILE A O 1
ATOM 1809 N N . ILE A 1 221 ? -18.957 0.068 16.615 1.00 97.50 221 ILE A N 1
ATOM 1810 C CA . ILE A 1 221 ? -19.367 -0.618 15.393 1.00 97.50 221 ILE A CA 1
ATOM 1811 C C . ILE A 1 221 ? -19.446 -2.127 15.606 1.00 97.50 221 ILE A C 1
ATOM 1813 O O . ILE A 1 221 ? -18.633 -2.701 16.329 1.00 97.50 221 ILE A O 1
ATOM 1817 N N . ASN A 1 222 ? -20.423 -2.764 14.961 1.00 96.88 222 ASN A N 1
ATOM 1818 C CA . ASN A 1 222 ? -20.496 -4.217 14.885 1.00 96.88 222 ASN A CA 1
ATOM 1819 C C . ASN A 1 222 ? -19.609 -4.720 13.741 1.00 96.88 222 ASN A C 1
ATOM 1821 O O . ASN A 1 222 ? -19.693 -4.218 12.616 1.00 96.88 222 ASN A O 1
ATOM 1825 N N . ILE A 1 223 ? -18.765 -5.697 14.043 1.00 95.50 223 ILE A N 1
ATOM 1826 C CA . ILE A 1 223 ? -17.864 -6.359 13.109 1.00 95.50 223 ILE A CA 1
ATOM 1827 C C . ILE A 1 223 ? -17.996 -7.857 13.365 1.00 95.50 223 ILE A C 1
ATOM 1829 O O . ILE A 1 223 ? -17.610 -8.334 14.430 1.00 95.50 223 ILE A O 1
ATOM 1833 N N . ASP A 1 224 ? -18.578 -8.578 12.409 1.00 92.19 224 ASP A N 1
ATOM 1834 C CA . ASP A 1 224 ? -18.796 -10.029 12.472 1.00 92.19 224 ASP A CA 1
ATOM 1835 C C . ASP A 1 224 ? -19.452 -10.508 13.783 1.00 92.19 224 ASP A C 1
ATOM 1837 O O . ASP A 1 224 ? -19.065 -11.515 14.369 1.00 92.19 224 ASP A O 1
ATOM 1841 N N . GLY A 1 225 ? -20.461 -9.768 14.262 1.00 94.38 225 GLY A N 1
ATOM 1842 C CA . GLY A 1 225 ? -21.215 -10.105 15.476 1.00 94.38 225 GLY A CA 1
ATOM 1843 C C . GLY A 1 225 ? -20.639 -9.522 16.769 1.00 94.38 225 GLY A C 1
ATOM 1844 O O . GLY A 1 225 ? -21.369 -9.403 17.749 1.00 94.38 225 GLY A O 1
ATOM 1845 N N . GLU A 1 226 ? -19.399 -9.042 16.758 1.00 96.94 226 GLU A N 1
ATOM 1846 C CA . GLU A 1 226 ? -18.738 -8.438 17.915 1.00 96.94 226 GLU A CA 1
ATOM 1847 C C . GLU A 1 226 ? -18.772 -6.905 17.828 1.00 96.94 226 GLU A C 1
ATOM 1849 O O . GLU A 1 226 ? -18.612 -6.323 16.755 1.00 96.94 226 GLU A O 1
ATOM 1854 N N . TRP A 1 227 ? -18.970 -6.220 18.955 1.00 98.31 227 TRP A N 1
ATOM 1855 C CA . TRP A 1 227 ? -19.015 -4.755 18.991 1.00 98.31 227 TRP A CA 1
ATOM 1856 C C . TRP A 1 227 ? -17.701 -4.178 19.509 1.00 98.31 227 TRP A C 1
ATOM 1858 O O . TRP A 1 227 ? -17.277 -4.494 20.621 1.00 98.31 227 TRP A O 1
ATOM 1868 N N . TYR A 1 228 ? -17.092 -3.292 18.723 1.00 98.38 228 TYR A N 1
ATOM 1869 C CA . TYR A 1 228 ? -15.837 -2.624 19.055 1.00 98.38 228 TYR A CA 1
ATOM 1870 C C . TYR A 1 228 ? -16.016 -1.117 19.070 1.00 98.38 228 TYR A C 1
ATOM 1872 O O . TYR A 1 228 ? -16.636 -0.551 18.169 1.00 98.38 228 TYR A O 1
ATOM 1880 N N . TYR A 1 229 ? -15.412 -0.452 20.048 1.00 98.56 229 TYR A N 1
ATOM 1881 C CA . TYR A 1 229 ? -15.195 0.981 19.976 1.00 98.56 229 TYR A CA 1
ATOM 1882 C C . TYR A 1 229 ? -13.950 1.272 19.144 1.00 98.56 229 TYR A C 1
ATOM 1884 O O . TYR A 1 229 ? -12.849 0.816 19.454 1.00 98.56 229 TYR A O 1
ATOM 1892 N N . VAL A 1 230 ? -14.140 2.041 18.081 1.00 98.31 230 VAL A N 1
ATOM 1893 C CA . VAL A 1 230 ? -13.092 2.448 17.152 1.00 98.31 230 VAL A CA 1
ATOM 1894 C C . VAL A 1 230 ? -12.933 3.961 17.230 1.00 98.31 230 VAL A C 1
ATOM 1896 O O . VAL A 1 230 ? -13.924 4.687 17.272 1.00 98.31 230 VAL A O 1
ATOM 1899 N N . ILE A 1 231 ? -11.689 4.439 17.257 1.00 98.06 231 ILE A N 1
ATOM 1900 C CA . ILE A 1 231 ? -11.306 5.851 17.304 1.00 98.06 231 ILE A CA 1
ATOM 1901 C C . ILE A 1 231 ? -10.414 6.141 16.101 1.00 98.06 231 ILE A C 1
ATOM 1903 O O . ILE A 1 231 ? -9.318 5.597 15.997 1.00 98.06 231 ILE A O 1
ATOM 1907 N N . LYS A 1 232 ? -10.874 7.010 15.197 1.00 97.50 232 LYS A N 1
ATOM 1908 C CA . LYS A 1 232 ? -10.196 7.320 13.924 1.00 97.50 232 LYS A CA 1
ATOM 1909 C C . LYS A 1 232 ? -9.758 6.060 13.158 1.00 97.50 232 LYS A C 1
ATOM 1911 O O . LYS A 1 232 ? -8.617 5.938 12.723 1.00 97.50 232 LYS A O 1
ATOM 1916 N N . GLY A 1 233 ? -10.655 5.082 13.064 1.00 97.75 233 GLY A N 1
ATOM 1917 C CA . GLY A 1 233 ? -10.403 3.806 12.395 1.00 97.75 233 GLY A CA 1
ATOM 1918 C C . GLY A 1 233 ? -9.578 2.793 13.191 1.00 97.75 233 GLY A C 1
ATOM 1919 O O . GLY A 1 233 ? -9.428 1.670 12.726 1.00 97.75 233 GLY A O 1
ATOM 1920 N N . ILE A 1 234 ? -9.082 3.128 14.384 1.00 98.31 234 ILE A N 1
ATOM 1921 C CA . ILE A 1 234 ? -8.267 2.233 15.217 1.00 98.31 234 ILE A CA 1
ATOM 1922 C C . ILE A 1 234 ? -9.106 1.677 16.368 1.00 98.31 234 ILE A C 1
ATOM 1924 O O . ILE A 1 234 ? -9.785 2.429 17.064 1.00 98.31 234 ILE A O 1
ATOM 1928 N N . VAL A 1 235 ? -9.063 0.364 16.588 1.00 98.31 235 VAL A N 1
ATOM 1929 C CA . VAL A 1 235 ? -9.721 -0.281 17.732 1.00 98.31 235 VAL A CA 1
ATOM 1930 C C . VAL A 1 235 ? -9.138 0.270 19.027 1.00 98.31 235 VAL A C 1
ATOM 1932 O O . VAL A 1 235 ? -7.920 0.321 19.198 1.00 98.31 235 VAL A O 1
ATOM 1935 N N . TYR A 1 236 ? -10.013 0.680 19.943 1.00 98.00 236 TYR A N 1
ATOM 1936 C CA . TYR A 1 236 ? -9.603 1.120 21.267 1.00 98.00 236 TYR A CA 1
ATOM 1937 C C . TYR A 1 236 ? -8.792 0.021 21.959 1.00 98.00 236 TYR A C 1
ATOM 1939 O O . TYR A 1 236 ? -9.237 -1.116 22.071 1.00 98.00 236 TYR A O 1
ATOM 1947 N N . ASN A 1 237 ? -7.593 0.361 22.414 1.00 95.94 237 ASN A N 1
ATOM 1948 C CA . ASN A 1 237 ? -6.746 -0.538 23.178 1.00 95.94 237 ASN A CA 1
ATOM 1949 C C . ASN A 1 237 ? -5.992 0.299 24.212 1.00 95.94 237 ASN A C 1
ATOM 1951 O O . ASN A 1 237 ? -5.166 1.140 23.852 1.00 95.94 237 ASN A O 1
ATOM 1955 N N . SER A 1 238 ? -6.352 0.150 25.482 1.00 95.19 238 SER A N 1
ATOM 1956 C CA . SER A 1 238 ? -5.826 0.965 26.578 1.00 95.19 238 SER A CA 1
ATOM 1957 C C . SER A 1 238 ? -5.809 0.179 27.882 1.00 95.19 238 SER A C 1
ATOM 1959 O O . SER A 1 238 ? -6.475 -0.843 28.005 1.00 95.19 238 SER A O 1
ATOM 1961 N N . ASN A 1 239 ? -5.071 0.670 28.876 1.00 95.69 239 ASN A N 1
ATOM 1962 C CA . ASN A 1 239 ? -5.016 0.047 30.200 1.00 95.69 239 ASN A CA 1
ATOM 1963 C C . ASN A 1 239 ? -6.311 0.237 30.996 1.00 95.69 239 ASN A C 1
ATOM 1965 O O . ASN A 1 239 ? -6.596 -0.553 31.892 1.00 95.69 239 ASN A O 1
ATOM 1969 N N . ASP A 1 240 ? -7.096 1.254 30.648 1.00 95.06 240 ASP A N 1
ATOM 1970 C CA . ASP A 1 240 ? -8.341 1.587 31.323 1.00 95.06 240 ASP A CA 1
ATOM 1971 C C . ASP A 1 240 ? -9.543 1.290 30.417 1.00 95.06 240 ASP A C 1
ATOM 1973 O O . ASP A 1 240 ? -9.461 1.488 29.206 1.00 95.06 240 ASP A O 1
ATOM 1977 N N . PRO A 1 241 ? -10.673 0.812 30.959 1.00 96.88 241 PRO A N 1
ATOM 1978 C CA . PRO A 1 241 ? -11.932 0.780 30.229 1.00 96.88 241 PRO A CA 1
ATOM 1979 C C . PRO A 1 241 ? -12.538 2.188 30.111 1.00 96.88 241 PRO A C 1
ATOM 1981 O O . PRO A 1 241 ? -12.215 3.098 30.879 1.00 96.88 241 PRO A O 1
ATOM 1984 N N . ILE A 1 242 ? -13.485 2.362 29.190 1.00 98.00 242 ILE A N 1
ATOM 1985 C CA . ILE A 1 242 ? -14.169 3.642 28.963 1.00 98.00 242 ILE A CA 1
ATOM 1986 C C . ILE A 1 242 ? -15.669 3.451 28.728 1.00 98.00 242 ILE A C 1
ATOM 1988 O O . ILE A 1 242 ? -16.131 2.378 28.354 1.00 98.00 242 ILE A O 1
ATOM 1992 N N . VAL A 1 243 ? -16.440 4.523 28.907 1.00 98.50 243 VAL A N 1
ATOM 1993 C CA . VAL A 1 243 ? -17.820 4.621 28.417 1.00 98.50 243 VAL A CA 1
ATOM 1994 C C . VAL A 1 243 ? -17.859 5.360 27.075 1.00 98.50 243 VAL A C 1
ATOM 1996 O O . VAL A 1 243 ? -17.652 6.577 27.021 1.00 98.50 243 VAL A O 1
ATOM 1999 N N . ALA A 1 244 ? -18.173 4.656 25.989 1.00 98.31 244 ALA A N 1
ATOM 2000 C CA . ALA A 1 244 ? -18.267 5.225 24.641 1.00 98.31 244 ALA A CA 1
ATOM 2001 C C . ALA A 1 244 ? -19.720 5.317 24.151 1.00 98.31 244 ALA A C 1
ATOM 2003 O O . ALA A 1 244 ? -20.591 4.605 24.640 1.00 98.31 244 ALA A O 1
ATOM 2004 N N . LYS A 1 245 ? -19.998 6.204 23.188 1.00 97.12 245 LYS A N 1
ATOM 2005 C CA . LYS A 1 245 ? -21.347 6.432 22.644 1.00 97.12 245 LYS A CA 1
ATOM 2006 C C . LYS A 1 245 ? -21.470 5.904 21.215 1.00 97.12 245 LYS A C 1
ATOM 2008 O O . LYS A 1 245 ? -20.566 6.129 20.418 1.00 97.12 245 LYS A O 1
ATOM 2013 N N . ASN A 1 246 ? -22.629 5.338 20.889 1.00 96.94 246 ASN A N 1
ATOM 2014 C CA . ASN A 1 246 ? -23.167 5.261 19.527 1.00 96.94 246 ASN A CA 1
ATOM 2015 C C . ASN A 1 246 ? -24.622 5.774 19.486 1.00 96.94 246 ASN A C 1
ATOM 2017 O O . ASN A 1 246 ? -25.127 6.350 20.454 1.00 96.94 246 ASN A O 1
ATOM 2021 N N . GLU A 1 247 ? -25.317 5.583 18.368 1.00 97.12 247 GLU A N 1
ATOM 2022 C CA . GLU A 1 247 ? -26.726 5.956 18.203 1.00 97.12 247 GLU A CA 1
ATOM 2023 C C . GLU A 1 247 ? -27.672 5.237 19.180 1.00 97.12 247 GLU A C 1
ATOM 2025 O O . GLU A 1 247 ? -28.714 5.782 19.537 1.00 97.12 247 GLU A O 1
ATOM 2030 N N . ASN A 1 248 ? -27.283 4.060 19.679 1.00 96.38 248 ASN A N 1
ATOM 2031 C CA . ASN A 1 248 ? -28.103 3.232 20.566 1.00 96.38 248 ASN A CA 1
ATOM 2032 C C . ASN A 1 248 ? -27.903 3.545 22.057 1.00 96.38 248 ASN A C 1
ATOM 2034 O O . ASN A 1 248 ? -28.658 3.048 22.899 1.00 96.38 248 ASN A O 1
ATOM 2038 N N . GLY A 1 249 ? -26.909 4.363 22.409 1.00 96.94 249 GLY A N 1
ATOM 2039 C CA . GLY A 1 249 ? -26.663 4.808 23.777 1.00 96.94 249 GLY A CA 1
ATOM 2040 C C . GLY A 1 249 ? -25.184 4.883 24.132 1.00 96.94 249 GLY A C 1
ATOM 2041 O O . GLY A 1 249 ? -24.322 5.024 23.268 1.00 96.94 249 GLY A O 1
ATOM 2042 N N . TRP A 1 250 ? -24.911 4.817 25.432 1.00 98.44 250 TRP A N 1
ATOM 2043 C CA . TRP A 1 250 ? -23.565 4.832 25.994 1.00 98.44 250 TRP A CA 1
ATOM 2044 C C . TRP A 1 250 ? -23.258 3.472 26.601 1.00 98.44 250 TRP A C 1
ATOM 2046 O O . TRP A 1 250 ? -24.073 2.959 27.365 1.00 98.44 250 TRP A O 1
ATOM 2056 N N . TRP A 1 251 ? -22.103 2.912 26.267 1.00 98.75 251 TRP A N 1
ATOM 2057 C CA . TRP A 1 251 ? -21.768 1.523 26.533 1.00 98.75 251 TRP A CA 1
ATOM 2058 C C . TRP A 1 251 ? -20.420 1.390 27.225 1.00 98.75 251 TRP A C 1
ATOM 2060 O O . TRP A 1 251 ? -19.503 2.169 26.954 1.00 98.75 251 TRP A O 1
ATOM 2070 N N . TYR A 1 252 ? -20.304 0.387 28.090 1.00 98.69 252 TYR A N 1
ATOM 2071 C CA . TYR A 1 252 ? -19.040 -0.041 28.661 1.00 98.69 252 TYR A CA 1
ATOM 2072 C C . TYR A 1 252 ? -18.168 -0.655 27.571 1.00 98.69 252 TYR A C 1
ATOM 2074 O O . TYR A 1 252 ? -18.594 -1.568 26.862 1.00 98.69 252 TYR A O 1
ATOM 2082 N N . VAL A 1 253 ? -16.935 -0.181 27.477 1.00 98.69 253 VAL A N 1
ATOM 2083 C CA . VAL A 1 253 ? -15.914 -0.692 26.573 1.00 98.69 253 VAL A CA 1
ATOM 2084 C C . VAL A 1 253 ? -14.727 -1.136 27.412 1.00 98.69 253 VAL A C 1
ATOM 2086 O O . VAL A 1 253 ? -14.140 -0.333 28.140 1.00 98.69 253 VAL A O 1
ATOM 2089 N N . GLY A 1 254 ? -14.380 -2.416 27.306 1.00 97.88 254 GLY A N 1
ATOM 2090 C CA . GLY A 1 254 ? -13.223 -2.994 27.975 1.00 97.88 254 GLY A CA 1
ATOM 2091 C C . GLY A 1 254 ? -11.894 -2.468 27.427 1.00 97.88 254 GLY A C 1
ATOM 2092 O O . GLY A 1 254 ? -11.828 -1.789 26.402 1.00 97.88 254 GLY A O 1
ATOM 2093 N N . THR A 1 255 ? -10.805 -2.837 28.093 1.00 96.88 255 THR A N 1
ATOM 2094 C CA . THR A 1 255 ? -9.428 -2.439 27.742 1.00 96.88 255 THR A CA 1
ATOM 2095 C C . THR A 1 255 ? -9.001 -2.877 26.340 1.00 96.88 255 THR A C 1
ATOM 2097 O O . THR A 1 255 ? -8.189 -2.218 25.702 1.00 96.88 255 THR A O 1
ATOM 2100 N N . ASN A 1 256 ? -9.598 -3.952 25.823 1.00 95.38 256 ASN A N 1
ATOM 2101 C CA . ASN A 1 256 ? -9.390 -4.474 24.470 1.00 95.38 256 ASN A CA 1
ATOM 2102 C C . ASN A 1 256 ? -10.323 -3.857 23.406 1.00 95.38 256 ASN A C 1
ATOM 2104 O O . ASN A 1 256 ? -10.409 -4.379 22.293 1.00 95.38 256 ASN A O 1
ATOM 2108 N N . GLY A 1 257 ? -11.084 -2.817 23.759 1.00 97.50 257 GLY A N 1
ATOM 2109 C CA . GLY A 1 257 ? -11.978 -2.113 22.840 1.00 97.50 257 GLY A CA 1
ATOM 2110 C C . GLY A 1 257 ? -13.312 -2.790 22.581 1.00 97.50 257 GLY A C 1
ATOM 2111 O O . GLY A 1 257 ? -14.132 -2.220 21.862 1.00 97.50 257 GLY A O 1
ATOM 2112 N N . LYS A 1 258 ? -13.564 -3.966 23.161 1.00 98.12 258 LYS A N 1
ATOM 2113 C CA . LYS A 1 258 ? -14.845 -4.660 23.024 1.00 98.12 258 LYS A CA 1
ATOM 2114 C C . LYS A 1 258 ? -15.899 -4.071 23.947 1.00 98.12 258 LYS A C 1
ATOM 2116 O O . LYS A 1 258 ? -15.608 -3.723 25.091 1.00 98.12 258 LYS A O 1
ATOM 2121 N N . VAL A 1 259 ? -17.134 -4.014 23.464 1.00 98.62 259 VAL A N 1
ATOM 2122 C CA . VAL A 1 259 ? -18.292 -3.731 24.314 1.00 98.62 259 VAL A CA 1
ATOM 2123 C C . VAL A 1 259 ? -18.587 -4.948 25.182 1.00 98.62 259 VAL A C 1
ATOM 2125 O O . VAL A 1 259 ? -18.708 -6.058 24.669 1.00 98.62 259 VAL A O 1
ATOM 2128 N N . ASP A 1 260 ? -18.741 -4.733 26.487 1.00 98.38 260 ASP A N 1
ATOM 2129 C CA . ASP A 1 260 ? -19.208 -5.768 27.412 1.00 98.38 260 ASP A CA 1
ATOM 2130 C C . ASP A 1 260 ? -20.683 -5.530 27.747 1.00 98.38 260 ASP A C 1
ATOM 2132 O O . ASP A 1 260 ? -21.024 -4.673 28.563 1.00 98.38 260 ASP A O 1
ATOM 2136 N N . PHE A 1 261 ? -21.566 -6.303 27.113 1.00 98.06 261 PHE A N 1
ATOM 2137 C CA . PHE A 1 261 ? -23.015 -6.233 27.328 1.00 98.06 261 PHE A CA 1
ATOM 2138 C C . PHE A 1 261 ? -23.477 -6.828 28.664 1.00 98.06 261 PHE A C 1
ATOM 2140 O O . PHE A 1 261 ? -24.643 -6.685 29.019 1.00 98.06 261 PHE A O 1
ATOM 2147 N N . ASN A 1 262 ? -22.587 -7.474 29.418 1.00 97.81 262 ASN A N 1
ATOM 2148 C CA . ASN A 1 262 ? -22.893 -8.032 30.733 1.00 97.81 262 ASN A CA 1
ATOM 2149 C C . ASN A 1 262 ? -22.324 -7.177 31.871 1.00 97.81 262 ASN A C 1
ATOM 2151 O O . ASN A 1 262 ? -22.524 -7.507 33.039 1.00 97.81 262 ASN A O 1
ATOM 2155 N N . TYR A 1 263 ? -21.631 -6.079 31.556 1.00 97.75 263 TYR A N 1
ATOM 2156 C CA . TYR A 1 263 ? -21.035 -5.228 32.575 1.00 97.75 263 TYR A CA 1
ATOM 2157 C C . TYR A 1 263 ? -22.106 -4.552 33.443 1.00 97.75 263 TYR A C 1
ATOM 2159 O O . TYR A 1 263 ? -23.019 -3.886 32.943 1.00 97.75 263 TYR A O 1
ATOM 2167 N N . GLU A 1 264 ? -21.947 -4.674 34.757 1.00 97.25 264 GLU A N 1
ATOM 2168 C CA . GLU A 1 264 ? -22.682 -3.903 35.754 1.00 97.25 264 GLU A CA 1
ATOM 2169 C C . GLU A 1 264 ? -21.684 -3.244 36.709 1.00 97.25 264 GLU A C 1
ATOM 2171 O O . GLU A 1 264 ? -20.814 -3.909 37.274 1.00 97.25 264 GLU A O 1
ATOM 2176 N N . GLY A 1 265 ? -21.779 -1.924 36.865 1.00 97.25 265 GLY A N 1
ATOM 2177 C CA . GLY A 1 265 ? -20.834 -1.171 37.683 1.00 97.25 265 GLY A CA 1
ATOM 2178 C C . GLY A 1 265 ? -20.731 0.296 37.299 1.00 97.25 265 GLY A C 1
ATOM 2179 O O . GLY A 1 265 ? -21.630 0.859 36.678 1.00 97.25 265 GLY A O 1
ATOM 2180 N N . VAL A 1 266 ? -19.622 0.925 37.683 1.00 97.38 266 VAL A N 1
ATOM 2181 C CA . VAL A 1 266 ? -19.352 2.341 37.428 1.00 97.38 266 VAL A CA 1
ATOM 2182 C C . VAL A 1 266 ? -18.095 2.478 36.572 1.00 97.38 266 VAL A C 1
ATOM 2184 O O . VAL A 1 266 ? -17.034 1.970 36.922 1.00 97.38 266 VAL A O 1
ATOM 2187 N N . ALA A 1 267 ? -18.208 3.190 35.452 1.00 97.25 267 ALA A N 1
ATOM 2188 C CA . ALA A 1 267 ? -17.091 3.477 34.555 1.00 97.25 267 ALA A CA 1
ATOM 2189 C C . ALA A 1 267 ? -17.126 4.936 34.092 1.00 97.25 267 ALA A C 1
ATOM 2191 O O . ALA A 1 267 ? -18.148 5.618 34.202 1.00 97.25 267 ALA A O 1
ATOM 2192 N N . GLN A 1 268 ? -16.000 5.433 33.584 1.00 96.19 268 GLN A N 1
ATOM 2193 C CA . GLN A 1 268 ? -15.838 6.847 33.252 1.00 96.19 268 GLN A CA 1
ATOM 2194 C C . GLN A 1 268 ? -15.684 7.120 31.759 1.00 96.19 268 GLN A C 1
ATOM 2196 O O . GLN A 1 268 ? -15.263 6.280 30.968 1.00 96.19 268 GLN A O 1
ATOM 2201 N N . ASN A 1 269 ? -16.004 8.354 31.388 1.00 96.31 269 ASN A N 1
ATOM 2202 C CA . ASN A 1 269 ? -15.569 8.992 30.154 1.00 96.31 269 ASN A CA 1
ATOM 2203 C C . ASN A 1 269 ? -15.223 10.461 30.434 1.00 96.31 269 ASN A C 1
ATOM 2205 O O . ASN A 1 269 ? -15.258 10.915 31.576 1.00 96.31 269 ASN A O 1
ATOM 2209 N N . LYS A 1 270 ? -14.945 11.242 29.384 1.00 95.44 270 LYS A N 1
ATOM 2210 C CA . LYS A 1 270 ? -14.596 12.669 29.517 1.00 95.44 270 LYS A CA 1
ATOM 2211 C C . LYS A 1 270 ? -15.649 13.538 30.232 1.00 95.44 270 LYS A C 1
ATOM 2213 O O . LYS A 1 270 ? -15.328 14.644 30.644 1.00 95.44 270 LYS A O 1
ATOM 2218 N N . ASN A 1 271 ? -16.895 13.071 30.349 1.00 95.69 271 ASN A N 1
ATOM 2219 C CA . ASN A 1 271 ? -17.995 13.803 30.984 1.00 95.69 271 ASN A CA 1
ATOM 2220 C C . ASN A 1 271 ? -18.209 13.404 32.461 1.00 95.69 271 ASN A C 1
ATOM 2222 O O . ASN A 1 271 ? -19.087 13.964 33.127 1.00 95.69 271 ASN A O 1
ATOM 2226 N N . GLY A 1 272 ? -17.437 12.438 32.967 1.00 96.12 272 GLY A N 1
ATOM 2227 C CA . GLY A 1 272 ? -17.488 11.953 34.344 1.00 96.12 272 GLY A CA 1
ATOM 2228 C C . GLY A 1 272 ? -17.751 10.452 34.450 1.00 96.12 272 GLY A C 1
ATOM 2229 O O . GLY A 1 272 ? -17.583 9.702 33.487 1.00 96.12 272 GLY A O 1
ATOM 2230 N N . TRP A 1 273 ? -18.162 10.034 35.646 1.00 97.69 273 TRP A N 1
ATOM 2231 C CA . TRP A 1 273 ? -18.469 8.650 35.991 1.00 97.69 273 TRP A CA 1
ATOM 2232 C C . TRP A 1 273 ? -19.956 8.351 35.806 1.00 97.69 273 TRP A C 1
ATOM 2234 O O . TRP A 1 273 ? -20.810 9.184 36.119 1.00 97.69 273 TRP A O 1
ATOM 2244 N N . TRP A 1 274 ? -20.259 7.151 35.327 1.00 98.44 274 TRP A N 1
ATOM 2245 C CA . TRP A 1 274 ? -21.606 6.704 34.993 1.00 98.44 274 TRP A CA 1
ATOM 2246 C C . TRP A 1 274 ? -21.839 5.308 35.548 1.00 98.44 274 TRP A C 1
ATOM 2248 O O . TRP A 1 274 ? -20.931 4.483 35.515 1.00 98.44 274 TRP A O 1
ATOM 2258 N N . TYR A 1 275 ? -23.046 5.048 36.036 1.00 98.44 275 TYR A N 1
ATOM 2259 C CA . TYR A 1 275 ? -23.503 3.703 36.352 1.00 98.44 275 TYR A CA 1
ATOM 2260 C C . TYR A 1 275 ? -24.012 3.018 35.082 1.00 98.44 275 TYR A C 1
ATOM 2262 O O . TYR A 1 275 ? -24.763 3.607 34.297 1.00 98.44 275 TYR A O 1
ATOM 2270 N N . LEU A 1 276 ? -23.590 1.773 34.891 1.00 98.44 276 LEU A N 1
ATOM 2271 C CA . LEU A 1 276 ? -23.937 0.933 33.759 1.00 98.44 276 LEU A CA 1
ATOM 2272 C C . LEU A 1 276 ? -24.604 -0.342 34.259 1.00 98.44 276 LEU A C 1
ATOM 2274 O O . LEU A 1 276 ? -24.165 -0.934 35.245 1.00 98.44 276 LEU A O 1
ATOM 2278 N N . LYS A 1 277 ? -25.640 -0.768 33.540 1.00 97.56 277 LYS A N 1
ATOM 2279 C CA . LYS A 1 277 ? -26.336 -2.036 33.739 1.00 97.56 277 LYS A CA 1
ATOM 2280 C C . LYS A 1 277 ? -26.524 -2.713 32.388 1.00 97.56 277 LYS A C 1
ATOM 2282 O O . LYS A 1 277 ? -26.947 -2.063 31.432 1.00 97.56 277 LYS A O 1
ATOM 2287 N N . ASN A 1 278 ? -26.214 -4.008 32.306 1.00 97.25 278 ASN A N 1
ATOM 2288 C CA . ASN A 1 278 ? -26.188 -4.759 31.043 1.00 97.25 278 ASN A CA 1
ATOM 2289 C C . ASN A 1 278 ? -25.346 -4.034 29.974 1.00 97.25 278 ASN A C 1
ATOM 2291 O O . ASN A 1 278 ? -25.776 -3.812 28.840 1.00 97.25 278 ASN A O 1
ATOM 2295 N N . GLY A 1 279 ? -24.177 -3.547 30.390 1.00 97.94 279 GLY A N 1
ATOM 2296 C CA . GLY A 1 279 ? -23.234 -2.829 29.545 1.00 97.94 279 GLY A CA 1
ATOM 2297 C C . GLY A 1 279 ? -23.637 -1.414 29.147 1.00 97.94 279 GLY A C 1
ATOM 2298 O O . GLY A 1 279 ? -22.817 -0.727 28.549 1.00 97.94 279 GLY A O 1
ATOM 2299 N N . LYS A 1 280 ? -24.848 -0.939 29.457 1.00 98.50 280 LYS A N 1
ATOM 2300 C CA . LYS A 1 280 ? -25.367 0.360 29.003 1.00 98.50 280 LYS A CA 1
ATOM 2301 C C . LYS A 1 280 ? -25.521 1.339 30.162 1.00 98.50 280 LYS A C 1
ATOM 2303 O O . LYS A 1 280 ? -25.943 0.944 31.244 1.00 98.50 280 LYS A O 1
ATOM 2308 N N . VAL A 1 281 ? -25.239 2.623 29.936 1.00 98.56 281 VAL A N 1
ATOM 2309 C CA . VAL A 1 281 ? -25.566 3.680 30.909 1.00 98.56 281 VAL A CA 1
ATOM 2310 C C . VAL A 1 281 ? -27.075 3.730 31.133 1.00 98.56 281 VAL A C 1
ATOM 2312 O O . VAL A 1 281 ? -27.848 3.854 30.179 1.00 98.56 281 VAL A O 1
ATOM 2315 N N . ASP A 1 282 ? -27.472 3.681 32.401 1.00 97.88 282 ASP A N 1
ATOM 2316 C CA . ASP A 1 282 ? -28.859 3.803 32.847 1.00 97.88 282 ASP A CA 1
ATOM 2317 C C . ASP A 1 282 ? -29.105 5.230 33.366 1.00 97.88 282 ASP A C 1
ATOM 2319 O O . ASP A 1 282 ? -28.801 5.550 34.517 1.00 97.88 282 ASP A O 1
ATOM 2323 N N . PHE A 1 283 ? -29.614 6.110 32.496 1.00 97.00 283 PHE A N 1
ATOM 2324 C CA . PHE A 1 283 ? -29.844 7.529 32.808 1.00 97.00 283 PHE A CA 1
ATOM 2325 C C . PHE A 1 283 ? -31.003 7.779 33.774 1.00 97.00 283 PHE A C 1
ATOM 2327 O O . PHE A 1 283 ? -31.103 8.885 34.299 1.00 97.00 283 PHE A O 1
ATOM 2334 N N . ASP A 1 284 ? -31.836 6.779 34.049 1.00 96.25 284 ASP A N 1
ATOM 2335 C CA . ASP A 1 284 ? -32.945 6.900 34.998 1.00 96.25 284 ASP A CA 1
ATOM 2336 C C . ASP A 1 284 ? -32.542 6.401 36.392 1.00 96.25 284 ASP A C 1
ATOM 2338 O O . ASP A 1 284 ? -33.297 6.511 37.365 1.00 96.25 284 ASP A O 1
ATOM 2342 N N . LYS A 1 285 ? -31.322 5.864 36.530 1.00 97.50 285 LYS A N 1
ATOM 2343 C CA . LYS A 1 285 ? -30.883 5.260 37.780 1.00 97.50 285 LYS A CA 1
ATOM 2344 C C . LYS A 1 285 ? -30.666 6.292 38.881 1.00 97.50 285 LYS A C 1
ATOM 2346 O O . LYS A 1 285 ? -29.921 7.263 38.721 1.00 97.50 285 LYS A O 1
ATOM 2351 N N . LYS A 1 286 ? -31.238 5.993 40.050 1.00 9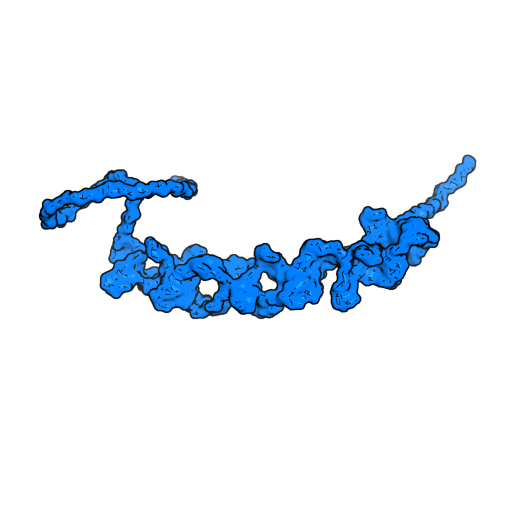7.81 286 LYS A N 1
ATOM 2352 C CA . LYS A 1 286 ? -30.975 6.670 41.322 1.00 97.81 286 LYS A CA 1
ATOM 2353 C C . LYS A 1 286 ? -30.756 5.647 42.438 1.00 97.81 286 LYS A C 1
ATOM 2355 O O . LYS A 1 286 ? -31.678 4.899 42.755 1.00 97.81 286 LYS A O 1
ATOM 2360 N N . MET A 1 287 ? -29.553 5.584 43.011 1.00 97.12 287 MET A N 1
ATOM 2361 C CA . MET A 1 287 ? -29.211 4.648 44.096 1.00 97.12 287 MET A CA 1
ATOM 2362 C C . MET A 1 287 ? -27.886 5.003 44.779 1.00 97.12 287 MET A C 1
ATOM 2364 O O . MET A 1 287 ? -27.094 5.770 44.239 1.00 97.12 287 MET A O 1
ATOM 2368 N N . ILE A 1 288 ? -27.612 4.366 45.919 1.00 97.12 288 ILE A N 1
ATOM 2369 C CA . ILE A 1 288 ? -26.243 4.197 46.416 1.00 97.12 288 ILE A CA 1
ATOM 2370 C C . ILE A 1 288 ? -25.713 2.871 45.870 1.00 97.12 288 ILE A C 1
ATOM 2372 O O . ILE A 1 288 ? -26.371 1.843 46.020 1.00 97.12 288 ILE A O 1
ATOM 2376 N N . PHE A 1 289 ? -24.564 2.902 45.204 1.00 96.38 289 PHE A N 1
ATOM 2377 C CA . PHE A 1 289 ? -23.910 1.727 44.634 1.00 96.38 289 PHE A CA 1
ATOM 2378 C C . PHE A 1 289 ? -22.539 1.534 45.277 1.00 96.38 289 PHE A C 1
ATOM 2380 O O . PHE A 1 289 ? -21.722 2.451 45.257 1.00 96.38 289 PHE A O 1
ATOM 2387 N N . THR A 1 290 ? -22.279 0.350 45.821 1.00 95.81 290 THR A N 1
ATOM 2388 C CA . THR A 1 290 ? -20.952 -0.041 46.305 1.00 95.81 290 THR A CA 1
ATOM 2389 C C . THR A 1 290 ? -20.285 -0.879 45.227 1.00 95.81 290 THR A C 1
ATOM 2391 O O . THR A 1 290 ? -20.810 -1.932 44.868 1.00 95.81 290 THR A O 1
ATOM 2394 N N . ASP A 1 291 ? -19.146 -0.429 44.704 1.00 92.62 291 ASP A N 1
ATOM 2395 C CA . ASP A 1 291 ? -18.371 -1.225 43.756 1.00 92.62 291 ASP A CA 1
ATOM 2396 C C . ASP A 1 291 ? -17.820 -2.468 44.474 1.00 92.62 291 ASP A C 1
ATOM 2398 O O . ASP A 1 291 ? -17.016 -2.329 45.398 1.00 92.62 291 ASP A O 1
ATOM 2402 N N . PRO A 1 292 ? -18.217 -3.687 44.071 1.00 91.62 292 PRO A N 1
ATOM 2403 C CA . PRO A 1 292 ? -17.796 -4.906 44.751 1.00 91.62 292 PRO A CA 1
ATOM 2404 C C . PRO A 1 292 ? -16.292 -5.184 44.627 1.00 91.62 292 PRO A C 1
ATOM 2406 O O . PRO A 1 292 ? -15.757 -5.951 45.423 1.00 91.62 292 PRO A O 1
ATOM 2409 N N . LYS A 1 293 ? -15.597 -4.594 43.643 1.00 89.31 293 LYS A N 1
ATOM 2410 C CA . LYS A 1 293 ? -14.153 -4.790 43.446 1.00 89.31 293 LYS A CA 1
ATOM 2411 C C . LYS A 1 293 ? -13.318 -3.871 44.328 1.00 89.31 293 LYS A C 1
ATOM 2413 O O . LYS A 1 293 ? -12.286 -4.292 44.837 1.00 89.31 293 LYS A O 1
ATOM 2418 N N . THR A 1 294 ? -13.735 -2.617 44.468 1.00 90.56 294 THR A N 1
ATOM 2419 C CA . THR A 1 294 ? -12.952 -1.577 45.156 1.00 90.56 294 THR A CA 1
ATOM 2420 C C . THR A 1 294 ? -13.502 -1.217 46.535 1.00 90.56 294 THR A C 1
ATOM 2422 O O . THR A 1 294 ? -12.798 -0.599 47.328 1.00 90.56 294 THR A O 1
ATOM 2425 N N . GLY A 1 295 ? -14.754 -1.575 46.834 1.00 91.69 295 GLY A N 1
ATOM 2426 C CA . GLY A 1 295 ? -15.471 -1.171 48.045 1.00 91.69 295 GLY A CA 1
ATOM 2427 C C . GLY A 1 295 ? -15.920 0.296 48.047 1.00 91.69 295 GLY A C 1
ATOM 2428 O O . GLY A 1 295 ? -16.480 0.764 49.039 1.00 91.69 295 GLY A O 1
ATOM 2429 N N . ILE A 1 296 ? -15.687 1.043 46.962 1.00 92.56 296 ILE A N 1
ATOM 2430 C CA . ILE A 1 296 ? -16.032 2.465 46.882 1.00 92.56 296 ILE A CA 1
ATOM 2431 C C . ILE A 1 296 ? -17.551 2.629 46.797 1.00 92.56 296 ILE A C 1
ATOM 2433 O O . ILE A 1 296 ? -18.220 1.984 45.989 1.00 92.56 296 ILE A O 1
ATOM 2437 N N . ASN A 1 297 ? -18.087 3.546 47.603 1.00 95.50 297 ASN A N 1
ATOM 2438 C CA . ASN A 1 297 ? -19.494 3.925 47.570 1.00 95.50 297 ASN A CA 1
ATOM 2439 C C . ASN A 1 297 ? -19.719 5.111 46.626 1.00 95.50 297 ASN A C 1
ATOM 2441 O O . ASN A 1 297 ? -19.091 6.164 46.758 1.00 95.50 297 ASN A O 1
ATOM 2445 N N . TYR A 1 298 ? -20.671 4.961 45.715 1.00 96.75 298 TYR A N 1
ATOM 2446 C CA . TYR A 1 298 ? -21.088 5.972 44.757 1.00 96.75 298 TYR A CA 1
ATOM 2447 C C . TYR A 1 298 ? -22.539 6.375 45.002 1.00 96.75 298 TYR A C 1
ATOM 2449 O O . TYR A 1 298 ? -23.416 5.529 45.164 1.00 96.75 298 TYR A O 1
ATOM 2457 N N . ASN A 1 299 ? -22.807 7.676 44.962 1.00 97.56 299 ASN A N 1
ATOM 2458 C CA . ASN A 1 299 ? -24.152 8.213 44.844 1.00 97.56 299 ASN A CA 1
ATOM 2459 C C . ASN A 1 299 ? -24.475 8.378 43.355 1.00 97.56 299 ASN A C 1
ATOM 2461 O O . ASN A 1 299 ? -23.816 9.159 42.657 1.00 97.56 299 ASN A O 1
ATOM 2465 N N . ILE A 1 300 ? -25.457 7.616 42.876 1.00 98.25 300 ILE A N 1
ATOM 2466 C CA . ILE A 1 300 ? -25.917 7.608 41.489 1.00 98.25 300 ILE A CA 1
ATOM 2467 C C . ILE A 1 300 ? -27.193 8.438 41.395 1.00 98.25 300 ILE A C 1
ATOM 2469 O O . ILE A 1 300 ? -28.178 8.134 42.070 1.00 98.25 300 ILE A O 1
ATOM 2473 N N . ILE A 1 301 ? -27.191 9.466 40.548 1.00 97.50 301 ILE A N 1
ATOM 2474 C CA . ILE A 1 301 ? -28.371 10.286 40.250 1.00 97.50 301 ILE A CA 1
ATOM 2475 C C . ILE A 1 301 ? -28.424 10.522 38.742 1.00 97.50 301 ILE A C 1
ATOM 2477 O O . ILE A 1 301 ? -27.474 11.047 38.161 1.00 97.50 301 ILE A O 1
ATOM 2481 N N . ASN A 1 302 ? -29.539 10.146 38.115 1.00 96.19 302 ASN A N 1
ATOM 2482 C CA . ASN A 1 302 ? -29.736 10.174 36.664 1.00 96.19 302 ASN A CA 1
ATOM 2483 C C . ASN A 1 302 ? -28.594 9.460 35.910 1.00 96.19 302 ASN A C 1
ATOM 2485 O O . ASN A 1 302 ? -28.010 9.988 34.959 1.00 96.19 302 ASN A O 1
ATOM 2489 N N . GLY A 1 303 ? -28.178 8.305 36.440 1.00 96.69 303 GLY A N 1
ATOM 2490 C CA . GLY A 1 303 ? -27.049 7.515 35.943 1.00 96.69 303 GLY A CA 1
ATOM 2491 C C . GLY A 1 303 ? -25.658 8.083 36.231 1.00 96.69 303 GLY A C 1
ATOM 2492 O O . GLY A 1 303 ? -24.677 7.350 36.125 1.00 96.69 303 GLY A O 1
ATOM 2493 N N . LYS A 1 304 ? -25.525 9.354 36.626 1.00 97.88 304 LYS A N 1
ATOM 2494 C CA . LYS A 1 304 ? -24.226 9.962 36.934 1.00 97.88 304 LYS A CA 1
ATOM 2495 C C . LYS A 1 304 ? -23.746 9.522 38.314 1.00 97.88 304 LYS A C 1
ATOM 2497 O O . LYS A 1 304 ? -24.472 9.669 39.295 1.00 97.88 304 LYS A O 1
ATOM 2502 N N . ALA A 1 305 ? -22.519 9.017 38.385 1.00 97.69 305 ALA A N 1
ATOM 2503 C CA . ALA A 1 305 ? -21.902 8.536 39.611 1.00 97.69 305 ALA A CA 1
ATOM 2504 C C . ALA A 1 305 ? -21.010 9.609 40.249 1.00 97.69 305 ALA A C 1
ATOM 2506 O O . ALA A 1 305 ? -20.217 10.270 39.576 1.00 97.69 305 ALA A O 1
ATOM 2507 N N . THR A 1 306 ? -21.118 9.763 41.565 1.00 97.00 306 THR A N 1
ATOM 2508 C CA . THR A 1 306 ? -20.258 10.638 42.374 1.00 97.00 306 THR A CA 1
ATOM 2509 C C . THR A 1 306 ? -19.761 9.873 43.592 1.00 97.00 306 THR A C 1
ATOM 2511 O O . THR A 1 306 ? -20.544 9.177 44.231 1.00 97.00 306 THR A O 1
ATOM 2514 N N . ILE A 1 307 ? -18.462 9.954 43.898 1.00 94.69 307 ILE A N 1
ATOM 2515 C CA . ILE A 1 307 ? -17.883 9.247 45.050 1.00 94.69 307 ILE A CA 1
ATOM 2516 C C . ILE A 1 307 ? -18.453 9.852 46.333 1.00 94.69 307 ILE A C 1
ATOM 2518 O O . ILE A 1 307 ? -18.411 11.068 46.530 1.00 94.69 307 ILE A O 1
ATOM 2522 N N . ILE A 1 308 ? -18.953 8.997 47.217 1.00 92.31 308 ILE A N 1
ATOM 2523 C CA . ILE A 1 308 ? -19.308 9.371 48.581 1.00 92.31 308 ILE A CA 1
ATOM 2524 C C . ILE A 1 308 ? -18.015 9.299 49.379 1.00 92.31 308 ILE A C 1
ATOM 2526 O O . ILE A 1 308 ? -17.471 8.212 49.577 1.00 92.31 308 ILE A O 1
ATOM 2530 N N . LYS A 1 309 ? -17.490 10.454 49.802 1.00 77.62 309 LYS A N 1
ATOM 2531 C CA . LYS A 1 309 ? -16.330 10.480 50.697 1.00 77.62 309 LYS A CA 1
ATOM 2532 C C . LYS A 1 309 ? -16.677 9.665 51.943 1.00 77.62 309 LYS A C 1
ATOM 2534 O O . LYS A 1 309 ? -17.671 9.965 52.606 1.00 77.62 309 LYS A O 1
ATOM 2539 N N . GLN A 1 310 ? -15.885 8.638 52.243 1.00 63.31 310 GLN A N 1
ATOM 2540 C CA . GLN A 1 310 ? -15.911 8.059 53.580 1.00 63.31 310 GLN A CA 1
ATOM 2541 C C . GLN A 1 310 ? -15.452 9.161 54.536 1.00 63.31 310 GLN A C 1
ATOM 2543 O O . GLN A 1 310 ? -14.509 9.891 54.233 1.00 63.31 310 GLN A O 1
ATOM 2548 N N . LYS A 1 311 ? -16.189 9.361 55.628 1.00 55.06 311 LYS A N 1
ATOM 2549 C CA . LYS A 1 311 ? -15.771 10.281 56.682 1.00 55.06 311 LYS A CA 1
ATOM 2550 C C . LYS A 1 311 ? -14.451 9.733 57.226 1.00 55.06 311 LYS A C 1
ATOM 2552 O O . LYS A 1 311 ? -14.434 8.576 57.637 1.00 55.06 311 LYS A O 1
ATOM 2557 N N . ASP A 1 312 ? -13.370 10.509 57.172 1.00 53.41 312 ASP A N 1
ATOM 2558 C CA . ASP A 1 312 ? -12.099 10.086 57.758 1.00 53.41 312 ASP A CA 1
ATOM 2559 C C . ASP A 1 312 ? -12.349 9.769 59.243 1.00 53.41 312 ASP A C 1
ATOM 2561 O O . ASP A 1 312 ? -12.841 10.618 59.989 1.00 53.41 312 ASP A O 1
ATOM 2565 N N . GLU A 1 313 ? -12.038 8.548 59.685 1.00 54.06 313 GLU A N 1
ATOM 2566 C CA . GLU A 1 313 ? -12.256 8.079 61.069 1.00 54.06 313 GLU A CA 1
ATOM 2567 C C . GLU A 1 313 ? -11.386 8.814 62.119 1.00 54.06 313 GLU A C 1
ATOM 2569 O O . GLU A 1 313 ? -11.357 8.431 63.285 1.00 54.06 313 GLU A O 1
ATOM 2574 N N . TRP A 1 314 ? -10.698 9.896 61.735 1.00 56.31 314 TRP A N 1
ATOM 2575 C CA . TRP A 1 314 ? -9.745 10.639 62.566 1.00 56.31 314 TRP A CA 1
ATOM 2576 C C . TRP A 1 314 ? -10.210 12.037 62.995 1.00 56.31 314 TRP A C 1
ATOM 2578 O O . TRP A 1 314 ? -9.444 12.757 63.637 1.00 56.31 314 TRP A O 1
ATOM 2588 N N . GLU A 1 315 ? -11.449 12.441 62.706 1.00 52.19 315 GLU A N 1
ATOM 2589 C CA . GLU A 1 315 ? -12.023 13.630 63.352 1.00 52.19 315 GLU A CA 1
ATOM 2590 C C . GLU A 1 315 ? -12.351 13.301 64.818 1.00 52.19 315 GLU A C 1
ATOM 2592 O O . GLU A 1 315 ? -13.459 12.872 65.150 1.00 52.19 315 GLU A O 1
ATOM 2597 N N . LEU A 1 316 ? -11.359 13.465 65.703 1.00 53.34 316 LEU A N 1
ATOM 2598 C CA . LEU A 1 316 ? -11.556 13.391 67.151 1.00 53.34 316 LEU A CA 1
ATOM 2599 C C . LEU A 1 316 ? -12.680 14.359 67.566 1.00 53.34 316 LEU A C 1
ATOM 2601 O O . LEU A 1 316 ? -12.718 15.490 67.070 1.00 53.34 316 LEU A O 1
ATOM 2605 N N . PRO A 1 317 ? -13.580 13.958 68.483 1.00 56.56 317 PRO A N 1
ATOM 2606 C CA . PRO A 1 317 ? -14.580 14.870 69.013 1.00 56.56 317 PRO A CA 1
ATOM 2607 C C . PRO A 1 317 ? -13.867 16.059 69.661 1.00 56.56 317 PRO A C 1
ATOM 2609 O O . PRO A 1 317 ? -12.983 15.882 70.499 1.00 56.56 317 PRO A O 1
ATOM 2612 N N . VAL A 1 318 ? -14.244 17.268 69.244 1.00 59.19 318 VAL A N 1
ATOM 2613 C CA . VAL A 1 318 ? -13.838 18.504 69.914 1.00 59.19 318 VAL A CA 1
ATOM 2614 C C . VAL A 1 318 ? -14.366 18.410 71.348 1.00 59.19 318 VAL A C 1
ATOM 2616 O O . VAL A 1 318 ? -15.583 18.402 71.540 1.00 59.19 318 VAL A O 1
ATOM 2619 N N . MET A 1 319 ? -13.462 18.239 72.319 1.00 54.25 319 MET A N 1
ATOM 2620 C CA . MET A 1 319 ? -13.784 18.356 73.746 1.00 54.25 319 MET A CA 1
ATOM 2621 C C . MET A 1 319 ? -13.915 19.816 74.151 1.00 54.25 319 MET A C 1
ATOM 2623 O O . MET A 1 319 ? -13.077 20.626 73.688 1.00 54.25 319 MET A O 1
#

Organism: NCBI:txid39491

Secondary structure (DSSP, 8-state):
------------------------------------------------TTSEEEE-TTS-EEEEETTEE-TT--EEEEETTEEEEEETTEE-TT--EEEEETTEEEEEETTEE-TT--EEEEEEEEEEETTEEEEEEEEEEEETTEE--S-EEEEETTEEEEE-TTSBB-TT--EEEEETTEEEEEETTEE-TT--EEEEETTEEEEEETTEE-TT--EEEEETTEEEEEETTEEP--SS-EEEEETTEEEEE-TTSBB-TT--EEEEETTEEEEEETTEE-TT-EEEEE-TTT--EEEEETTEEEE-PPPPTT-----

Sequence (319 aa):
MNKRWIVFVVVFFTVIHMDSLKAKGDCEQQVILESVRYSYMDDINVIDINNGLLPANDGNWYYYVDGNIDYNFNDVVENPYGWWYVEHGKVRFDFNGVAQNLYGDWLIKNGKVDFSNSGVLKVKSKSFFRGKCNSYDGWYNFVNGKIKKNKTVAQNVNGWWYVDDNGKVDFLYNGIANNKNGNWVIHNGKVNFNYNGLIYDNGVGYYCKNGRLCEDVTNIINIDGEWYYVIKGIVYNSNDPIVAKNENGWWYVGTNGKVDFNYEGVAQNKNGWWYLKNGKVDFDKKMIFTDPKTGINYNIINGKATIIKQKDEWELPVM

Foldseek 3Di:
DDDDDDDDDDDDDDDDDDDDDDDDDDDDDDDDDDDDDD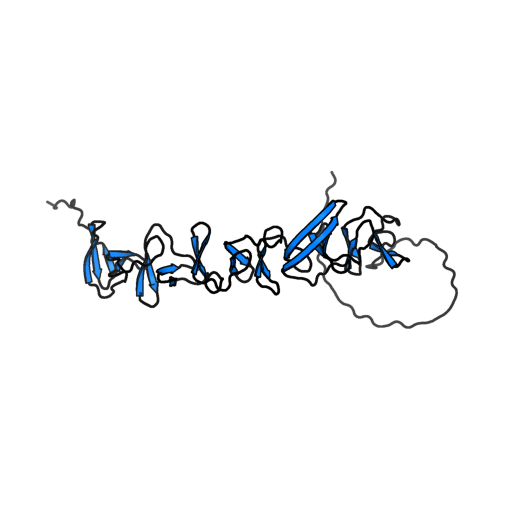DDDPDDPPPPPQAQWAADPVRWIFGHDRNDGQQLAFAFDDDPVATFTDHRRTGQQVDAFWTDDPVAIFGDDSRGGQQVDFFKDAGFDWGDHSNDIDTDGAIFGDHSRGGDQDWAWTDDPVATFTAHNHRGGQQCDAAWGHDPVAIFGDDSGGGQQCDAAWDDDPNKTFGDHSRHTQQVDQAFDDGPNWTFGADSRTTQAAPFWEFGDDPVATFTADNRRTTQQCDFDWHYDPVAIFTDHSGHGQQCDADWDQDPVPRWTWGAHSRHTDTDDDDPPPPDPDD